Protein AF-X0XQB3-F1 (afdb_monomer)

Solvent-accessible surface area (backbone atoms only — not comparable to full-atom values): 13282 Å² total; per-residue (Å²): 67,32,39,8,34,11,43,23,27,42,95,76,26,41,43,43,67,56,50,54,60,63,44,52,62,60,36,44,74,68,62,40,42,70,59,72,60,42,33,39,36,60,40,37,87,82,53,91,82,58,55,97,78,34,52,13,31,20,43,40,34,50,61,55,82,92,41,42,68,58,49,52,50,52,52,52,49,48,49,71,74,54,36,37,70,87,36,89,84,26,18,31,8,32,24,40,37,70,80,78,83,53,69,71,35,33,56,46,15,55,43,40,38,75,50,85,77,55,66,67,58,46,51,50,50,29,71,75,68,58,51,51,75,53,60,36,90,86,27,59,10,34,45,40,2,43,23,19,53,23,51,72,62,83,68,73,55,23,22,35,30,39,30,26,42,42,79,89,55,45,64,48,86,78,49,64,42,64,67,34,45,54,52,36,41,75,76,38,50,92,44,27,54,77,46,56,40,89,88,78,70,42,76,50,30,50,74,86,71,31,39,45,59,49,35,43,45,37,15,67,36,68,67,49,24,51,51,45,58,74,50,46,46,61,79,55,70,71,66,50,72,48,59,25,39,24,59,56,99,50,135

Radius of gyration: 17.69 Å; Cα contacts (8 Å, |Δi|>4): 555; chains: 1; bounding box: 43×37×52 Å

pLDDT: mean 94.34, std 6.47, range [61.0, 98.81]

Nearest PDB structures (foldseek):
  4rvz-assembly1_Z  TM=9.632E-01  e=1.453E-27  Archaeoglobus fulgidus DSM 4304
  5xob-assembly1_Z  TM=9.594E-01  e=1.005E-26  Archaeoglobus fulgidus DSM 4304
  3au7-assembly1_A  TM=9.326E-01  e=3.471E-21  Archaeoglobus fulgidus
  3u02-assembly1_B  TM=8.269E-01  e=1.691E-22  Pyrococcus furiosus DSM 3638
  3u02-assembly1_A  TM=8.417E-01  e=3.076E-21  Pyrococcus furiosus DSM 3638

Organism: NCBI:txid412755

Mean predicted aligned error: 3.58 Å

Sequence (251 aa):
LHVGIDDTDSPQGGCTTYIAALLIEPLLEIGCQFIGHPELLRLNPNVPWKTRGNGAVCLRLEVEDTVESDARKAVIRAVEEQAEFECDNTNPGVVFHEGRIPEGYTCFSDRVVGGVVTLDEAFTLLDEHGGTAVGYKNMRGVIGALAAVGGLQSGDHTYEVLTYRTHENRGQKRRVDEDSVKHMDAELGEVTFNNVDTETGRVLIAPRGPDPVLYGIRGETPAAVHKAFSCVKTMEPVERWVIFKSNQGTD

InterPro domains:
  IPR013696 TiaS, FLD domain [PF08489] (140-251)
  IPR053870 TiaS-like, TCKD domain [PF22641] (3-134)

Foldseek 3Di:
DKKKKDLQAALAEFDQVVLVQVLPVVCVVLPKDWDDFKAKEQFAPPDPLADVRRIMIMTDIDDDPVSVVVSVVSSVVSSVVGGPVVDPSRKMKMKFDDDDDDPLLLVLLVCRRVHDDDPVSLVVCCVVPPIDMDIGDVRPNSSNRSSNSNPPVPDDWKKKKWFFADPVCFQHDQFWDLVLLVVLCVVQVVFWDPQADPPPRDGRQADDHRYGTNGMIMGHDPVSRVVSVVSIDGPHDGPTMGMHIYCPPPD

Structure (mmCIF, N/CA/C/O backbone):
data_AF-X0XQB3-F1
#
_entry.id   AF-X0XQB3-F1
#
loop_
_atom_site.group_PDB
_atom_site.id
_atom_site.type_symbol
_atom_site.label_atom_id
_atom_site.label_alt_id
_atom_site.label_comp_id
_atom_site.label_asym_id
_atom_site.label_entity_id
_atom_site.label_seq_id
_atom_site.pdbx_PDB_ins_code
_atom_site.Cartn_x
_atom_site.Cartn_y
_atom_site.Cartn_z
_atom_site.occupancy
_atom_site.B_i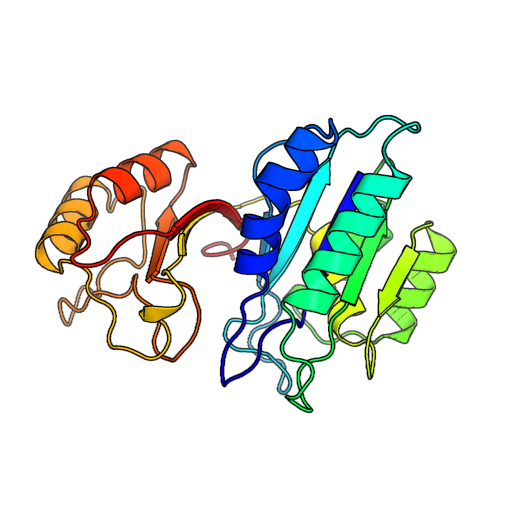so_or_equiv
_atom_site.auth_seq_id
_atom_site.auth_comp_id
_atom_site.auth_asym_id
_atom_site.auth_atom_id
_atom_site.pdbx_PDB_model_num
ATOM 1 N N . LEU A 1 1 ? -1.128 -0.507 -17.336 1.00 97.88 1 LEU A N 1
ATOM 2 C CA . LEU A 1 1 ? 0.071 -0.147 -16.550 1.00 97.88 1 LEU A CA 1
ATOM 3 C C . LEU A 1 1 ? -0.084 -0.656 -15.117 1.00 97.88 1 LEU A C 1
ATOM 5 O O . LEU A 1 1 ? -1.102 -0.392 -14.494 1.00 97.88 1 LEU A O 1
ATOM 9 N N . HIS A 1 2 ? 0.899 -1.384 -14.596 1.00 98.50 2 HIS A N 1
ATOM 10 C CA . HIS A 1 2 ? 0.978 -1.814 -13.196 1.00 98.50 2 HIS A CA 1
ATOM 11 C C . HIS A 1 2 ? 2.102 -1.048 -12.513 1.00 98.50 2 HIS A C 1
ATOM 13 O O . HIS A 1 2 ? 3.194 -0.949 -13.073 1.00 98.50 2 HIS A O 1
ATOM 19 N N . VAL A 1 3 ? 1.829 -0.508 -11.329 1.00 98.75 3 VAL A N 1
ATOM 20 C CA . VAL A 1 3 ? 2.742 0.365 -10.588 1.00 98.75 3 VAL A CA 1
ATOM 21 C C . VAL A 1 3 ? 2.962 -0.209 -9.196 1.00 98.75 3 VAL A C 1
ATOM 23 O O . VAL A 1 3 ? 2.061 -0.153 -8.366 1.00 98.75 3 VAL A O 1
ATOM 26 N N . GLY A 1 4 ? 4.139 -0.770 -8.942 1.00 98.69 4 GLY A N 1
ATOM 27 C CA . GLY A 1 4 ? 4.573 -1.215 -7.620 1.00 98.69 4 GLY A CA 1
ATOM 28 C C . GLY A 1 4 ? 5.332 -0.116 -6.884 1.00 98.69 4 GLY A C 1
ATOM 29 O O . GLY A 1 4 ? 6.138 0.572 -7.508 1.00 98.69 4 GLY A O 1
ATOM 30 N N . ILE A 1 5 ? 5.107 0.042 -5.579 1.00 98.56 5 ILE A N 1
ATOM 31 C CA . ILE A 1 5 ? 5.819 1.001 -4.717 1.00 98.56 5 ILE A CA 1
ATOM 32 C C . ILE A 1 5 ? 6.151 0.318 -3.387 1.00 98.56 5 ILE A C 1
ATOM 34 O O . ILE A 1 5 ? 5.285 -0.341 -2.807 1.00 98.56 5 ILE A O 1
ATOM 38 N N . ASP A 1 6 ? 7.376 0.485 -2.887 1.00 97.56 6 ASP A N 1
ATOM 39 C CA . ASP A 1 6 ? 7.778 -0.022 -1.568 1.00 97.56 6 ASP A CA 1
ATOM 40 C C . ASP A 1 6 ? 8.915 0.792 -0.916 1.00 97.56 6 ASP A C 1
ATOM 42 O O . ASP A 1 6 ? 9.575 1.598 -1.576 1.00 97.56 6 ASP A O 1
ATOM 46 N N . ASP A 1 7 ? 9.144 0.542 0.380 1.00 93.75 7 ASP A N 1
ATOM 47 C CA . ASP A 1 7 ? 10.266 1.028 1.202 1.00 93.75 7 ASP A CA 1
ATOM 48 C C . ASP A 1 7 ? 10.350 2.563 1.280 1.00 93.75 7 ASP A C 1
ATOM 50 O O . ASP A 1 7 ? 11.414 3.169 1.146 1.00 93.75 7 ASP A O 1
ATOM 54 N N . THR A 1 8 ? 9.188 3.200 1.458 1.00 92.25 8 THR A N 1
ATOM 55 C CA . THR A 1 8 ? 9.038 4.669 1.508 1.00 92.25 8 THR A CA 1
ATOM 56 C C . THR A 1 8 ? 8.909 5.227 2.925 1.00 92.25 8 THR A C 1
ATOM 58 O O . THR A 1 8 ? 9.038 6.434 3.129 1.00 92.25 8 THR A O 1
ATOM 61 N N . ASP A 1 9 ? 8.646 4.362 3.905 1.00 89.50 9 ASP A N 1
ATOM 62 C CA . ASP A 1 9 ? 8.400 4.727 5.294 1.00 89.50 9 ASP A CA 1
ATOM 63 C C . ASP A 1 9 ? 9.644 4.586 6.178 1.00 89.50 9 ASP A C 1
ATOM 65 O O . ASP A 1 9 ? 10.641 3.960 5.812 1.00 89.50 9 ASP A O 1
ATOM 69 N N . SER A 1 10 ? 9.583 5.182 7.367 1.00 87.38 10 SER A N 1
ATOM 70 C CA . SER A 1 10 ? 10.631 5.124 8.382 1.00 87.38 10 SER A CA 1
ATOM 71 C C . SER A 1 10 ? 10.033 4.842 9.767 1.00 87.38 10 SER A C 1
ATOM 73 O O . SER A 1 10 ? 8.830 4.986 9.996 1.00 87.38 10 SER A O 1
ATOM 75 N N . PRO A 1 11 ? 10.847 4.479 10.774 1.00 82.69 11 PRO A N 1
ATOM 76 C CA . PRO A 1 11 ? 10.368 4.424 12.156 1.00 82.69 11 PRO A CA 1
ATOM 77 C C . PRO A 1 11 ? 9.797 5.756 12.678 1.00 82.69 11 PRO A C 1
ATOM 79 O O . PRO A 1 11 ? 9.039 5.748 13.656 1.00 82.69 11 PRO A O 1
ATOM 82 N N . GLN A 1 12 ? 10.186 6.881 12.067 1.00 81.31 12 GLN A N 1
ATOM 83 C CA . GLN A 1 12 ? 9.813 8.241 12.448 1.00 81.31 12 GLN A CA 1
ATOM 84 C C . GLN A 1 12 ? 8.554 8.756 11.735 1.00 81.31 12 GLN A C 1
ATOM 86 O O . GLN A 1 12 ? 7.948 9.706 12.230 1.00 81.31 12 GLN A O 1
ATOM 91 N N . GLY A 1 13 ? 8.125 8.137 10.634 1.00 83.31 13 GLY A N 1
ATOM 92 C CA . GLY A 1 13 ? 7.024 8.648 9.821 1.00 83.31 13 GLY A CA 1
ATOM 93 C C . GLY A 1 13 ? 6.868 7.918 8.489 1.00 83.31 13 GLY A C 1
ATOM 94 O O . GLY A 1 13 ? 7.402 6.832 8.291 1.00 83.31 13 GLY A O 1
ATOM 95 N N . GLY A 1 14 ? 6.111 8.518 7.574 1.00 86.31 14 GLY A N 1
ATOM 96 C CA . GLY A 1 14 ? 5.827 7.930 6.265 1.00 86.31 14 GLY A CA 1
ATOM 97 C C . GLY A 1 14 ? 4.903 6.706 6.305 1.00 86.31 14 GLY A C 1
ATOM 98 O O . GLY A 1 14 ? 4.575 6.159 7.360 1.00 86.31 14 GLY A O 1
ATOM 99 N N . CYS A 1 15 ? 4.413 6.319 5.127 1.00 90.88 15 CYS A N 1
ATOM 100 C CA . CYS A 1 15 ? 3.700 5.063 4.898 1.00 90.88 15 CYS A CA 1
ATOM 101 C C . CYS A 1 15 ? 3.517 4.837 3.394 1.00 90.88 15 CYS A C 1
ATOM 103 O O . CYS A 1 15 ? 2.900 5.667 2.725 1.00 90.88 15 CYS A O 1
ATOM 105 N N . THR A 1 16 ? 3.945 3.685 2.875 1.00 94.38 16 THR A N 1
ATOM 106 C CA . THR A 1 16 ? 3.772 3.332 1.455 1.00 94.38 16 THR A CA 1
ATOM 107 C C . THR A 1 16 ? 2.303 3.377 1.016 1.00 94.38 16 THR A C 1
ATOM 109 O O . THR A 1 16 ? 1.981 3.887 -0.057 1.00 94.38 16 THR A O 1
ATOM 112 N N . THR A 1 17 ? 1.373 2.937 1.871 1.00 96.75 17 THR A N 1
ATOM 113 C CA . THR A 1 17 ? -0.062 2.980 1.544 1.00 96.75 17 THR A CA 1
ATOM 114 C C . THR A 1 17 ? -0.614 4.405 1.502 1.00 96.75 17 THR A C 1
ATOM 116 O O . THR A 1 17 ? -1.547 4.672 0.751 1.00 96.75 17 THR A O 1
ATOM 119 N N . TYR A 1 18 ? -0.027 5.343 2.252 1.00 96.94 18 TYR A N 1
ATOM 120 C CA . TYR A 1 18 ? -0.414 6.752 2.186 1.00 96.94 18 TYR A CA 1
ATOM 121 C C . TYR A 1 18 ? 0.003 7.390 0.855 1.00 96.94 18 TYR A C 1
ATOM 123 O O . TYR A 1 18 ? -0.763 8.169 0.296 1.00 96.94 18 TYR A O 1
ATOM 131 N N . ILE A 1 19 ? 1.158 7.006 0.297 1.00 97.50 19 ILE A N 1
ATOM 132 C CA . ILE A 1 19 ? 1.571 7.435 -1.051 1.00 97.50 19 ILE A CA 1
ATOM 133 C C . ILE A 1 19 ? 0.591 6.906 -2.103 1.00 97.50 19 ILE A C 1
ATOM 135 O O . ILE A 1 19 ? 0.140 7.669 -2.954 1.00 97.50 19 ILE A O 1
ATOM 139 N N . ALA A 1 20 ? 0.179 5.637 -2.008 1.00 97.75 20 ALA A N 1
ATOM 140 C CA . ALA A 1 20 ? -0.889 5.108 -2.860 1.00 97.75 20 ALA A CA 1
ATOM 141 C C . ALA A 1 20 ? -2.191 5.917 -2.719 1.00 97.75 20 ALA A C 1
ATOM 143 O O . ALA A 1 20 ? -2.789 6.283 -3.725 1.00 97.75 20 ALA A O 1
ATOM 144 N N . ALA A 1 21 ? -2.598 6.263 -1.493 1.00 97.94 21 ALA A N 1
ATOM 145 C CA . ALA A 1 21 ? -3.784 7.083 -1.243 1.00 97.94 21 ALA A CA 1
ATOM 146 C C . ALA A 1 21 ? -3.668 8.521 -1.783 1.00 97.94 21 ALA A C 1
ATOM 148 O O . ALA A 1 21 ? -4.676 9.121 -2.149 1.00 97.94 21 ALA A O 1
ATOM 149 N N . LEU A 1 22 ? -2.459 9.083 -1.836 1.00 97.88 22 LEU A N 1
ATOM 150 C CA . LEU A 1 22 ? -2.178 10.374 -2.470 1.00 97.88 22 LEU A CA 1
ATOM 151 C C . LEU A 1 22 ? -2.264 10.322 -3.990 1.00 97.88 22 LEU A C 1
ATOM 153 O O . LEU A 1 22 ? -2.614 11.323 -4.602 1.00 97.88 22 LEU A O 1
ATOM 157 N N . LEU A 1 23 ? -1.957 9.173 -4.589 1.00 98.31 23 LEU A N 1
ATOM 158 C CA . LEU A 1 23 ? -1.909 9.008 -6.037 1.00 98.31 23 LEU A CA 1
ATOM 159 C C . LEU A 1 23 ? -3.274 8.774 -6.684 1.00 98.31 23 LEU A C 1
ATOM 161 O O . LEU A 1 23 ? -3.401 9.010 -7.881 1.00 98.31 23 LEU A O 1
ATOM 165 N N . ILE A 1 24 ? -4.289 8.340 -5.930 1.00 97.88 24 ILE A N 1
ATOM 166 C CA . ILE A 1 24 ? -5.604 8.007 -6.502 1.00 97.88 24 ILE A CA 1
ATOM 167 C C . ILE A 1 24 ? -6.222 9.204 -7.232 1.00 97.88 24 ILE A C 1
ATOM 169 O O . ILE A 1 24 ? -6.520 9.094 -8.418 1.00 97.88 24 ILE A O 1
ATOM 173 N N . GLU A 1 25 ? -6.393 10.342 -6.556 1.00 97.38 25 GLU A N 1
ATOM 174 C CA . GLU A 1 25 ? -7.053 11.515 -7.149 1.00 97.38 25 GLU A CA 1
ATOM 175 C C . GLU A 1 25 ? -6.247 12.099 -8.327 1.00 97.38 25 GLU A C 1
ATOM 177 O O . GLU A 1 25 ? -6.821 12.213 -9.411 1.00 97.38 25 GLU A O 1
ATOM 182 N N . PRO A 1 26 ? -4.925 12.363 -8.212 1.00 98.00 26 PRO A N 1
ATOM 183 C CA . PRO A 1 26 ? -4.145 12.896 -9.328 1.00 98.00 26 PRO A CA 1
ATOM 184 C C . PRO A 1 26 ? -4.117 11.978 -10.554 1.00 98.00 26 PRO A C 1
ATOM 186 O O . PRO A 1 26 ? -4.159 12.460 -11.682 1.00 98.00 26 PRO A O 1
ATOM 189 N N . LEU A 1 27 ? -4.058 10.654 -10.368 1.00 98.38 27 LEU A N 1
ATOM 190 C CA . LEU A 1 27 ? -4.064 9.719 -11.496 1.00 98.38 27 LEU A CA 1
ATOM 191 C C . LEU A 1 27 ? -5.423 9.695 -12.208 1.00 98.38 27 LEU A C 1
ATOM 193 O O . LEU A 1 27 ? -5.454 9.631 -13.438 1.00 98.38 27 LEU A O 1
ATOM 197 N N . LEU A 1 28 ? -6.530 9.795 -11.465 1.00 97.69 28 LEU A N 1
ATOM 198 C CA . LEU A 1 28 ? -7.867 9.941 -12.049 1.00 97.69 28 LEU A CA 1
ATOM 199 C C . LEU A 1 28 ? -8.002 11.263 -12.821 1.00 97.69 28 LEU A C 1
ATOM 201 O O . LEU A 1 28 ? -8.543 11.270 -13.923 1.00 97.69 28 LEU A O 1
ATOM 205 N N . GLU A 1 29 ? -7.478 12.368 -12.282 1.00 97.88 29 GLU A N 1
ATOM 206 C CA . GLU A 1 29 ? -7.488 13.683 -12.943 1.00 97.88 29 GLU A CA 1
ATOM 207 C C . GLU A 1 29 ? -6.669 13.708 -14.241 1.00 97.88 29 GLU A C 1
ATOM 209 O O . GLU A 1 29 ? -7.060 14.368 -15.204 1.00 97.88 29 GLU A O 1
ATOM 214 N N . ILE A 1 30 ? -5.563 12.958 -14.294 1.00 97.25 30 ILE A N 1
ATOM 215 C CA . ILE A 1 30 ? -4.753 12.758 -15.509 1.00 97.25 30 ILE A CA 1
ATOM 216 C C . ILE A 1 30 ? -5.515 11.944 -16.573 1.00 97.25 30 ILE A C 1
ATOM 218 O O . ILE A 1 30 ? -5.180 12.010 -17.753 1.00 97.25 30 ILE A O 1
ATOM 222 N N . GLY A 1 31 ? -6.557 11.205 -16.182 1.00 97.56 31 GLY A N 1
ATOM 223 C CA . GLY A 1 31 ? -7.361 10.367 -17.074 1.00 97.56 31 GLY A CA 1
ATOM 224 C C . GLY A 1 31 ? -7.042 8.873 -16.993 1.00 97.56 31 GLY A C 1
ATOM 225 O O . GLY A 1 31 ? -7.504 8.111 -17.838 1.00 97.56 31 GLY A O 1
ATOM 226 N N . CYS A 1 32 ? -6.279 8.429 -15.989 1.00 97.81 32 CYS A N 1
ATOM 227 C CA . CYS A 1 32 ? -6.095 6.999 -15.732 1.00 97.81 32 CYS A CA 1
ATOM 228 C C . CYS A 1 32 ? -7.376 6.392 -15.148 1.00 97.81 32 CYS A C 1
ATOM 230 O O . CYS A 1 32 ? -8.112 7.051 -14.414 1.00 97.81 32 CYS A O 1
ATOM 232 N N . GLN A 1 33 ? -7.598 5.101 -15.386 1.00 97.94 33 GLN A N 1
ATOM 233 C CA . GLN A 1 33 ? -8.673 4.343 -14.745 1.00 97.94 33 GLN A CA 1
ATOM 234 C C . GLN A 1 33 ? -8.091 3.220 -13.890 1.00 97.94 33 GLN A C 1
ATOM 236 O O . GLN A 1 33 ? -7.204 2.495 -14.329 1.00 97.94 33 GLN A O 1
ATOM 241 N N . PHE A 1 34 ? -8.586 3.057 -12.664 1.00 97.81 34 PHE A N 1
ATOM 242 C CA . PHE A 1 34 ? -8.140 1.983 -11.777 1.00 97.81 34 PHE A CA 1
ATOM 243 C C . PHE A 1 34 ? -8.839 0.663 -12.108 1.00 97.81 34 PHE A C 1
ATOM 245 O O . PHE A 1 34 ? -10.064 0.591 -12.199 1.00 97.81 34 PHE A O 1
ATOM 252 N N . ILE A 1 35 ? -8.051 -0.404 -12.220 1.00 96.94 35 ILE A N 1
ATOM 253 C CA . ILE A 1 35 ? -8.535 -1.773 -12.374 1.00 96.94 35 ILE A CA 1
ATOM 254 C C . ILE A 1 35 ? -8.673 -2.377 -10.974 1.00 96.94 35 ILE A C 1
ATOM 256 O O . ILE A 1 35 ? -7.736 -2.963 -10.434 1.00 96.94 35 ILE A O 1
ATOM 260 N N . GLY A 1 36 ? -9.859 -2.223 -10.387 1.00 95.19 36 GLY A N 1
ATOM 261 C CA . GLY A 1 36 ? -10.160 -2.713 -9.042 1.00 95.19 36 GLY A CA 1
ATOM 262 C C . GLY A 1 36 ? -9.569 -1.846 -7.926 1.00 95.19 36 GLY A C 1
ATOM 263 O O . GLY A 1 36 ? -9.287 -0.663 -8.108 1.00 95.19 36 GLY A O 1
ATOM 264 N N . HIS A 1 37 ? -9.433 -2.438 -6.738 1.00 97.38 37 HIS A N 1
ATOM 265 C CA . HIS A 1 37 ? -8.836 -1.777 -5.578 1.00 97.38 37 HIS A CA 1
ATOM 266 C C . HIS A 1 37 ? -7.304 -1.785 -5.666 1.00 97.38 37 HIS A C 1
ATOM 268 O O . HIS A 1 37 ? -6.743 -2.767 -6.155 1.00 97.38 37 HIS A O 1
ATOM 274 N N . PRO A 1 38 ? -6.616 -0.758 -5.131 1.00 98.00 38 PRO A N 1
ATOM 275 C CA . PRO A 1 38 ? -5.194 -0.850 -4.836 1.00 98.00 38 PRO A CA 1
ATOM 276 C C . PRO A 1 38 ? -4.874 -2.108 -4.027 1.00 98.00 38 PRO A C 1
ATOM 278 O O . PRO A 1 38 ? -5.651 -2.548 -3.178 1.00 98.00 38 PRO A O 1
ATOM 281 N N . GLU A 1 39 ? -3.710 -2.679 -4.274 1.00 98.12 39 GLU A N 1
ATOM 282 C CA . GLU A 1 39 ? -3.278 -3.928 -3.666 1.00 98.12 39 GLU A CA 1
ATOM 283 C C . GLU A 1 39 ? -2.211 -3.652 -2.606 1.00 98.12 39 GLU A C 1
ATOM 285 O O . GLU A 1 39 ? -1.285 -2.885 -2.852 1.00 98.12 39 GLU A O 1
ATOM 290 N N . LEU A 1 40 ? -2.342 -4.266 -1.430 1.00 97.69 40 LEU A N 1
ATOM 291 C CA . LEU A 1 40 ? -1.385 -4.213 -0.327 1.00 97.69 40 LEU A CA 1
ATOM 292 C C . LEU A 1 40 ? -0.812 -5.610 -0.085 1.00 97.69 40 LEU A C 1
ATOM 294 O O . LEU A 1 40 ? -1.455 -6.459 0.540 1.00 97.69 40 LEU A O 1
ATOM 298 N N . LEU A 1 41 ? 0.418 -5.820 -0.543 1.00 96.50 41 LEU A N 1
ATOM 299 C CA . LEU A 1 41 ? 1.153 -7.065 -0.376 1.00 96.50 41 LEU A CA 1
ATOM 300 C C . LEU A 1 41 ? 2.038 -6.983 0.873 1.00 96.50 41 LEU A C 1
ATOM 302 O O . LEU A 1 41 ? 3.028 -6.250 0.903 1.00 96.50 41 LEU A O 1
ATOM 306 N N . ARG A 1 42 ? 1.704 -7.751 1.911 1.00 93.31 42 ARG A N 1
ATOM 307 C CA . ARG A 1 42 ? 2.588 -7.975 3.057 1.00 93.31 42 ARG A CA 1
ATOM 308 C C . ARG A 1 42 ? 3.675 -8.966 2.674 1.00 93.31 42 ARG A C 1
ATOM 310 O O . ARG A 1 42 ? 3.388 -10.080 2.243 1.00 93.31 42 ARG A O 1
ATOM 317 N N . LEU A 1 43 ? 4.915 -8.534 2.852 1.00 91.75 43 LEU A N 1
ATOM 318 C CA . LEU A 1 43 ? 6.115 -9.312 2.582 1.00 91.75 43 LEU A CA 1
ATOM 319 C C . LEU A 1 43 ? 6.539 -10.086 3.841 1.00 91.75 43 LEU A C 1
ATOM 321 O O . LEU A 1 43 ? 5.979 -9.898 4.925 1.00 91.75 43 LEU A O 1
ATOM 325 N N . ASN A 1 44 ? 7.572 -10.924 3.722 1.00 85.75 44 ASN A N 1
ATOM 326 C CA . ASN A 1 44 ? 8.054 -11.778 4.808 1.00 85.75 44 ASN A CA 1
ATOM 327 C C . ASN A 1 44 ? 8.306 -10.994 6.120 1.00 85.75 44 ASN A C 1
ATOM 329 O O . ASN A 1 44 ? 9.217 -10.163 6.177 1.00 85.75 44 ASN A O 1
ATOM 333 N N . PRO A 1 45 ? 7.571 -11.252 7.218 1.00 80.31 45 PRO A N 1
ATOM 334 C CA . PRO A 1 45 ? 7.698 -10.478 8.454 1.00 80.31 45 PRO A CA 1
ATOM 335 C C . PRO A 1 45 ? 9.003 -10.748 9.220 1.00 80.31 45 PRO A C 1
ATOM 337 O O . PRO A 1 45 ? 9.299 -10.023 10.177 1.00 80.31 45 PRO A O 1
ATOM 340 N N . ASN A 1 46 ? 9.771 -11.770 8.831 1.00 79.69 46 ASN A N 1
ATOM 341 C CA . ASN A 1 46 ? 10.980 -12.217 9.522 1.00 79.69 46 ASN A CA 1
ATOM 342 C C . ASN A 1 46 ? 12.274 -11.604 8.966 1.00 79.69 46 ASN A C 1
ATOM 344 O O . ASN A 1 46 ? 13.346 -11.854 9.516 1.00 79.69 46 ASN A O 1
ATOM 348 N N . VAL A 1 47 ? 12.206 -10.791 7.905 1.00 74.75 47 VAL A N 1
ATOM 349 C CA . VAL A 1 47 ? 13.407 -10.138 7.361 1.00 74.75 47 VAL A CA 1
ATOM 350 C C . VAL A 1 47 ? 13.917 -9.048 8.318 1.00 74.75 47 VAL A C 1
ATOM 352 O O . VAL A 1 47 ? 13.121 -8.259 8.839 1.00 74.75 47 VAL A O 1
ATOM 355 N N . PRO A 1 48 ? 15.236 -8.973 8.581 1.00 66.19 48 PRO A N 1
ATOM 356 C CA . PRO A 1 48 ? 15.773 -8.118 9.643 1.00 66.19 48 PRO A CA 1
ATOM 357 C C . PRO A 1 48 ? 15.783 -6.630 9.276 1.00 66.19 48 PRO A C 1
ATOM 359 O O . PRO A 1 48 ? 15.878 -5.778 10.154 1.00 66.19 48 PRO A O 1
ATOM 362 N N . TRP A 1 49 ? 15.658 -6.311 7.991 1.00 67.88 49 TRP A N 1
ATOM 363 C CA . TRP A 1 49 ? 15.676 -4.951 7.456 1.00 67.88 49 TRP A CA 1
ATOM 364 C C . TRP A 1 49 ? 14.285 -4.404 7.107 1.00 67.88 49 TRP A C 1
ATOM 366 O O . TRP A 1 49 ? 14.171 -3.462 6.328 1.00 67.88 49 TRP A O 1
ATOM 376 N N . LYS A 1 50 ? 13.226 -5.002 7.659 1.00 66.12 50 LYS A N 1
ATOM 377 C CA . LYS A 1 50 ? 11.846 -4.571 7.428 1.00 66.12 50 LYS A CA 1
ATOM 378 C C . LYS A 1 50 ? 11.559 -3.171 7.972 1.00 66.12 50 LYS A C 1
ATOM 380 O O . LYS A 1 50 ? 12.017 -2.811 9.061 1.00 66.12 50 LYS A O 1
ATOM 385 N N . THR A 1 51 ? 10.691 -2.445 7.277 1.00 61.00 51 THR A N 1
ATOM 386 C CA . THR A 1 51 ? 9.980 -1.303 7.860 1.00 61.00 51 THR A CA 1
ATOM 387 C C . THR A 1 51 ? 8.808 -1.787 8.724 1.00 61.00 51 THR A C 1
ATOM 389 O O . THR A 1 51 ? 8.536 -2.994 8.844 1.00 61.00 51 THR A O 1
ATOM 392 N N . ARG A 1 52 ? 8.112 -0.875 9.414 1.00 66.00 52 ARG A N 1
ATOM 393 C CA . ARG A 1 52 ? 7.003 -1.277 10.288 1.00 66.00 52 ARG A CA 1
ATOM 394 C C . ARG A 1 52 ? 5.841 -1.767 9.421 1.00 66.00 52 ARG A C 1
ATOM 396 O O . ARG A 1 52 ? 5.157 -0.996 8.769 1.00 66.00 52 ARG A O 1
ATOM 403 N N . GLY A 1 53 ? 5.578 -3.069 9.484 1.00 68.19 53 GLY A N 1
ATOM 404 C CA . GLY A 1 53 ? 4.503 -3.714 8.732 1.00 68.19 53 GLY A CA 1
ATOM 405 C C . GLY A 1 53 ? 4.937 -4.319 7.394 1.00 68.19 53 GLY A C 1
ATOM 406 O O . GLY A 1 53 ? 4.159 -5.102 6.865 1.00 68.19 53 GLY A O 1
ATOM 407 N N . ASN A 1 54 ? 6.143 -4.023 6.890 1.00 83.94 54 ASN A N 1
ATOM 408 C CA . ASN A 1 54 ? 6.765 -4.660 5.718 1.00 83.94 54 ASN A CA 1
ATOM 409 C C . ASN A 1 54 ? 5.793 -4.910 4.547 1.00 83.94 54 ASN A C 1
ATOM 411 O O . ASN A 1 54 ? 5.470 -6.057 4.235 1.00 83.94 54 ASN A O 1
ATOM 415 N N . GLY A 1 55 ? 5.228 -3.840 3.988 1.00 92.12 55 GLY A N 1
ATOM 416 C CA . GLY A 1 55 ? 4.177 -3.939 2.978 1.00 92.12 55 GLY A CA 1
ATOM 417 C C . GLY A 1 55 ? 4.450 -3.059 1.768 1.00 92.12 55 GLY A C 1
ATOM 418 O O . GLY A 1 55 ? 4.617 -1.850 1.922 1.00 92.12 55 GLY A O 1
ATOM 419 N N . ALA A 1 56 ? 4.392 -3.674 0.593 1.00 96.88 56 ALA A N 1
ATOM 420 C CA . ALA A 1 56 ? 4.459 -3.014 -0.700 1.00 96.88 56 ALA A CA 1
ATOM 421 C C . ALA A 1 56 ? 3.048 -2.826 -1.273 1.00 96.88 56 ALA A C 1
ATOM 423 O O . ALA A 1 56 ? 2.119 -3.560 -0.922 1.00 96.88 56 ALA A O 1
ATOM 424 N N . VAL A 1 57 ? 2.874 -1.853 -2.165 1.00 98.25 57 VAL A N 1
ATOM 425 C CA . VAL A 1 57 ? 1.580 -1.581 -2.808 1.00 98.25 57 VAL A CA 1
ATOM 426 C C . VAL A 1 57 ? 1.659 -1.709 -4.318 1.00 98.25 57 VAL A C 1
ATOM 428 O O . VAL A 1 57 ? 2.681 -1.373 -4.912 1.00 98.25 57 VAL A O 1
ATOM 431 N N . CYS A 1 58 ? 0.568 -2.158 -4.938 1.00 98.56 58 CYS A N 1
ATOM 432 C CA . CYS A 1 58 ? 0.403 -2.139 -6.386 1.00 98.56 58 CYS A CA 1
ATOM 433 C C . CYS A 1 58 ? -0.852 -1.360 -6.794 1.00 98.56 58 CYS A C 1
ATOM 435 O O . CYS A 1 58 ? -1.938 -1.574 -6.254 1.00 98.56 58 CYS A O 1
ATOM 437 N N . LEU A 1 59 ? -0.703 -0.464 -7.771 1.00 98.62 59 LEU A N 1
ATOM 438 C CA . LEU A 1 59 ? -1.806 0.178 -8.479 1.00 98.62 59 LEU A CA 1
ATOM 439 C C . LEU A 1 59 ? -1.904 -0.432 -9.877 1.00 98.62 59 LEU A C 1
ATOM 441 O O . LEU A 1 59 ? -0.925 -0.440 -10.627 1.00 98.62 59 LEU A O 1
ATOM 445 N N . ARG A 1 60 ? -3.087 -0.923 -10.243 1.00 98.31 60 ARG A N 1
ATOM 446 C CA . ARG A 1 60 ? -3.364 -1.453 -11.582 1.00 98.31 60 ARG A CA 1
ATOM 447 C C . ARG A 1 60 ? -4.209 -0.444 -12.337 1.00 98.31 60 ARG A C 1
ATOM 449 O O . ARG A 1 60 ? -5.278 -0.070 -11.866 1.00 98.31 60 ARG A O 1
ATOM 456 N N . LEU A 1 61 ? -3.711 0.010 -13.480 1.00 98.25 61 LEU A N 1
ATOM 457 C CA . LEU A 1 61 ? -4.278 1.127 -14.222 1.00 98.25 61 LEU A CA 1
ATOM 458 C C . LEU A 1 61 ? -4.497 0.756 -15.690 1.00 98.25 61 LEU A C 1
ATOM 460 O O . LEU A 1 61 ? -3.605 0.199 -16.340 1.00 98.25 61 LEU A O 1
ATOM 464 N N . GLU A 1 62 ? -5.650 1.130 -16.227 1.00 97.88 62 GLU A N 1
ATOM 465 C CA . GLU A 1 62 ? -5.847 1.333 -17.658 1.00 97.88 62 GLU A CA 1
ATOM 466 C C . GLU A 1 62 ? -5.460 2.780 -17.984 1.00 97.88 62 GLU A C 1
ATOM 468 O O . GLU A 1 62 ? -5.913 3.725 -17.334 1.00 97.88 62 GLU A O 1
ATOM 473 N N . VAL A 1 63 ? -4.525 2.936 -18.919 1.00 96.12 63 VAL A N 1
ATOM 474 C CA . VAL A 1 63 ? -3.857 4.206 -19.212 1.00 96.12 63 VAL A CA 1
ATOM 475 C C . VAL A 1 63 ? -3.691 4.301 -20.718 1.00 96.12 63 VAL A C 1
ATOM 477 O O . VAL A 1 63 ? -3.192 3.357 -21.329 1.00 96.12 63 VAL A O 1
ATOM 480 N N . GLU A 1 64 ? -4.120 5.413 -21.307 1.00 95.88 64 GLU A N 1
ATOM 481 C CA . GLU A 1 64 ? -3.857 5.702 -22.716 1.00 95.88 64 GLU A CA 1
ATOM 482 C C . GLU A 1 64 ? -2.397 6.141 -22.905 1.00 95.88 64 GLU A C 1
ATOM 484 O O . GLU A 1 64 ? -1.853 6.877 -22.076 1.00 95.88 64 GLU A O 1
ATOM 489 N N . ASP A 1 65 ? -1.785 5.768 -24.033 1.00 94.50 65 ASP A N 1
ATOM 490 C CA . ASP A 1 65 ? -0.398 6.126 -24.383 1.00 94.50 65 ASP A CA 1
ATOM 491 C C . ASP A 1 65 ? -0.123 7.640 -24.272 1.00 94.50 65 ASP A C 1
ATOM 493 O O . ASP A 1 65 ? 0.986 8.075 -23.962 1.00 94.50 65 ASP A O 1
ATOM 497 N N . THR A 1 66 ? -1.147 8.466 -24.512 1.00 95.88 66 THR A N 1
ATOM 498 C CA . THR A 1 66 ? -1.085 9.934 -24.461 1.00 95.88 66 THR A CA 1
ATOM 499 C C . THR A 1 66 ? -0.824 10.484 -23.059 1.00 95.88 66 THR A C 1
ATOM 501 O O . THR A 1 66 ? -0.219 11.549 -22.943 1.00 95.88 66 THR A O 1
ATOM 504 N N . VAL A 1 67 ? -1.251 9.777 -22.008 1.00 96.44 67 VAL A N 1
ATOM 505 C CA . VAL A 1 67 ? -1.166 10.225 -20.605 1.00 96.44 67 VAL A CA 1
ATOM 506 C C . VAL A 1 67 ? -0.233 9.361 -19.753 1.00 96.44 67 VAL A C 1
ATOM 508 O O . VAL A 1 67 ? 0.089 9.720 -18.620 1.00 96.44 67 VAL A O 1
ATOM 511 N N . GLU A 1 68 ? 0.272 8.250 -20.294 1.00 96.50 68 GLU A N 1
ATOM 512 C CA . GLU A 1 68 ? 1.133 7.305 -19.576 1.00 96.50 68 GLU A CA 1
ATOM 513 C C . GLU A 1 68 ? 2.403 7.949 -19.003 1.00 96.50 68 GLU A C 1
ATOM 515 O O . GLU A 1 68 ? 2.772 7.713 -17.848 1.00 96.50 68 GLU A O 1
ATOM 520 N N . SER A 1 69 ? 3.057 8.815 -19.782 1.00 97.50 69 SER A N 1
ATOM 521 C CA . SER A 1 69 ? 4.253 9.531 -19.327 1.00 97.50 69 SER A CA 1
ATOM 522 C C . SER A 1 69 ? 3.961 10.407 -18.107 1.00 97.50 69 SER A C 1
ATOM 524 O O . SER A 1 69 ? 4.769 10.466 -17.178 1.00 97.50 69 SER A O 1
ATOM 526 N N . ASP A 1 70 ? 2.805 11.067 -18.083 1.00 98.06 70 ASP A N 1
ATOM 527 C CA . ASP A 1 70 ? 2.425 11.962 -16.993 1.00 98.06 70 ASP A CA 1
ATOM 528 C C . ASP A 1 70 ? 1.978 11.180 -15.756 1.00 98.06 70 ASP A C 1
ATOM 530 O O . ASP A 1 70 ? 2.354 11.548 -14.642 1.00 98.06 70 ASP A O 1
ATOM 534 N N . ALA A 1 71 ? 1.315 10.033 -15.939 1.00 98.12 71 ALA A N 1
ATOM 535 C CA . ALA A 1 71 ? 1.028 9.094 -14.858 1.00 98.12 71 ALA A CA 1
ATOM 536 C C . ALA A 1 71 ? 2.318 8.600 -14.174 1.00 98.12 71 ALA A C 1
ATOM 538 O O . ALA A 1 71 ? 2.438 8.653 -12.948 1.00 98.12 71 ALA A O 1
ATOM 539 N N . ARG A 1 72 ? 3.331 8.187 -14.953 1.00 98.50 72 ARG A N 1
ATOM 540 C CA . ARG A 1 72 ? 4.642 7.767 -14.420 1.00 98.50 72 ARG A CA 1
ATOM 541 C C . ARG A 1 72 ? 5.335 8.891 -13.648 1.00 98.50 72 ARG A C 1
ATOM 543 O O . ARG A 1 72 ? 5.831 8.654 -12.548 1.00 98.50 72 ARG A O 1
ATOM 550 N N . LYS A 1 73 ? 5.340 10.116 -14.188 1.00 98.44 73 LYS A N 1
ATOM 551 C CA . LYS A 1 73 ? 5.908 11.293 -13.504 1.00 98.44 73 LYS A CA 1
ATOM 552 C C . LYS A 1 73 ? 5.175 11.604 -12.203 1.00 98.44 73 LYS A C 1
ATOM 554 O O . LYS A 1 73 ? 5.836 11.912 -11.218 1.00 98.44 73 LYS A O 1
ATOM 559 N N . ALA A 1 74 ? 3.844 11.513 -12.182 1.00 98.50 74 ALA A N 1
ATOM 560 C CA . ALA A 1 74 ? 3.049 11.749 -10.979 1.00 98.50 74 ALA A CA 1
ATOM 561 C C . ALA A 1 74 ? 3.407 10.755 -9.865 1.00 98.50 74 ALA A C 1
ATOM 563 O O . ALA A 1 74 ? 3.617 11.166 -8.726 1.00 98.50 74 ALA A O 1
ATOM 564 N N . VAL A 1 75 ? 3.564 9.470 -10.205 1.00 98.56 75 VAL A N 1
ATOM 565 C CA . VAL A 1 75 ? 4.011 8.428 -9.266 1.00 98.56 75 VAL A CA 1
ATOM 566 C C . VAL A 1 75 ? 5.404 8.727 -8.717 1.00 98.56 75 VAL A C 1
ATOM 568 O O . VAL A 1 75 ? 5.590 8.734 -7.502 1.00 98.56 75 VAL A O 1
ATOM 571 N N . ILE A 1 76 ? 6.375 8.984 -9.599 1.00 98.50 76 ILE A N 1
ATOM 572 C CA . ILE A 1 76 ? 7.761 9.274 -9.204 1.00 98.50 76 ILE A CA 1
ATOM 573 C C . ILE A 1 76 ? 7.794 10.485 -8.272 1.00 98.50 76 ILE A C 1
ATOM 575 O O . ILE A 1 76 ? 8.340 10.396 -7.176 1.00 98.50 76 ILE A O 1
ATOM 579 N N . ARG A 1 77 ? 7.123 11.572 -8.663 1.00 98.25 77 ARG A N 1
ATOM 580 C CA . ARG A 1 77 ? 7.042 12.802 -7.878 1.00 98.25 77 ARG A CA 1
ATOM 581 C C . ARG A 1 77 ? 6.415 12.572 -6.503 1.00 98.25 77 ARG A C 1
ATOM 583 O O . ARG A 1 77 ? 6.932 13.079 -5.516 1.00 98.25 77 ARG A O 1
ATOM 590 N N . ALA A 1 78 ? 5.334 11.797 -6.415 1.00 98.00 78 ALA A N 1
ATOM 591 C CA . ALA A 1 78 ? 4.712 11.492 -5.128 1.00 98.00 78 ALA A CA 1
ATOM 592 C C . ALA A 1 78 ? 5.661 10.717 -4.201 1.00 98.00 78 ALA A C 1
ATOM 594 O O . ALA A 1 78 ? 5.685 10.975 -3.002 1.00 98.00 78 ALA A O 1
ATOM 595 N N . VAL A 1 79 ? 6.468 9.799 -4.742 1.00 97.81 79 VAL A N 1
ATOM 596 C CA . VAL A 1 79 ? 7.497 9.097 -3.962 1.00 97.81 79 VAL A CA 1
ATOM 597 C C . VAL A 1 79 ? 8.603 10.055 -3.522 1.00 97.81 79 VAL A C 1
ATOM 599 O O . VAL A 1 79 ? 8.968 10.047 -2.350 1.00 97.81 79 VAL A O 1
ATOM 602 N N . GLU A 1 80 ? 9.094 10.914 -4.415 1.00 97.12 80 GLU A N 1
ATOM 603 C CA . GLU A 1 80 ? 10.126 11.911 -4.097 1.00 97.12 80 GLU A CA 1
ATOM 604 C C . GLU A 1 80 ? 9.674 12.915 -3.024 1.00 97.12 80 GLU A C 1
ATOM 606 O O . GLU A 1 80 ? 10.469 13.316 -2.178 1.00 97.12 80 GLU A O 1
ATOM 611 N N . GLU A 1 81 ? 8.399 13.309 -3.032 1.00 96.12 81 GLU A N 1
ATOM 612 C CA . GLU A 1 81 ? 7.847 14.286 -2.088 1.00 96.12 81 GLU A CA 1
ATOM 613 C C . GLU A 1 81 ? 7.466 13.685 -0.725 1.00 96.12 81 GLU A C 1
ATOM 615 O O . GLU A 1 81 ? 7.387 14.424 0.257 1.00 96.12 81 GLU A O 1
ATOM 620 N N . GLN A 1 82 ? 7.177 12.381 -0.651 1.00 95.00 82 GLN A N 1
ATOM 621 C CA . GLN A 1 82 ? 6.584 11.758 0.543 1.00 95.00 82 GLN A CA 1
ATOM 622 C C . GLN A 1 82 ? 7.464 10.709 1.223 1.00 95.00 82 GLN A C 1
ATOM 624 O O . GLN A 1 82 ? 7.177 10.342 2.363 1.00 95.00 82 GLN A O 1
ATOM 629 N N . ALA A 1 83 ? 8.485 10.182 0.546 1.00 93.44 83 ALA A N 1
ATOM 630 C CA . ALA A 1 83 ? 9.358 9.187 1.147 1.00 93.44 83 ALA A CA 1
ATOM 631 C C . ALA A 1 83 ? 10.309 9.809 2.181 1.00 93.44 83 ALA A C 1
ATOM 633 O O . ALA A 1 83 ? 10.820 10.919 2.027 1.00 93.44 83 ALA A O 1
ATOM 634 N N . GLU A 1 84 ? 10.598 9.050 3.233 1.00 92.88 84 GLU A N 1
ATOM 635 C CA . GLU A 1 84 ? 11.421 9.485 4.365 1.00 92.88 84 GLU A CA 1
ATOM 636 C C . GLU A 1 84 ? 12.930 9.330 4.073 1.00 92.88 84 GLU A C 1
ATOM 638 O O . GLU A 1 84 ? 13.631 8.552 4.722 1.00 92.88 84 GLU A O 1
ATOM 643 N N . PHE A 1 85 ? 13.454 10.058 3.077 1.00 90.94 85 PHE A N 1
ATOM 644 C CA . PHE A 1 85 ? 14.839 9.901 2.587 1.00 90.94 85 PHE A CA 1
ATOM 645 C C . PHE A 1 85 ? 15.931 10.089 3.650 1.00 90.94 85 PHE A C 1
ATOM 647 O O . PHE A 1 85 ? 16.981 9.442 3.562 1.00 90.94 85 PHE A O 1
ATOM 654 N N . GLU A 1 86 ? 15.665 10.925 4.656 1.00 90.56 86 GLU A N 1
ATOM 655 C CA . GLU A 1 86 ? 16.564 11.196 5.786 1.00 90.56 86 GLU A CA 1
ATOM 656 C C . GLU A 1 86 ? 16.817 9.957 6.660 1.00 90.56 86 GLU A C 1
ATOM 658 O O . GLU A 1 86 ? 17.804 9.891 7.390 1.00 90.56 86 GLU A O 1
ATOM 663 N N . CYS A 1 87 ? 15.946 8.945 6.605 1.00 88.81 87 CYS A N 1
ATOM 664 C CA . CYS A 1 87 ? 16.178 7.697 7.314 1.00 88.81 87 CYS A CA 1
ATOM 665 C C . CYS A 1 87 ? 17.120 6.799 6.509 1.00 88.81 87 CYS A C 1
ATOM 667 O O . CYS A 1 87 ? 16.754 6.328 5.435 1.00 88.81 87 CYS A O 1
ATOM 669 N N . ASP A 1 88 ? 18.298 6.470 7.049 1.00 88.00 88 ASP A N 1
ATOM 670 C CA . ASP A 1 88 ? 19.290 5.583 6.410 1.00 88.00 88 ASP A CA 1
ATOM 671 C C . ASP A 1 88 ? 18.688 4.270 5.883 1.00 88.00 88 ASP A C 1
ATOM 673 O O . ASP A 1 88 ? 19.059 3.798 4.808 1.00 88.00 88 ASP A O 1
ATOM 677 N N . ASN A 1 89 ? 17.700 3.728 6.597 1.00 88.06 89 ASN A N 1
ATOM 678 C CA . ASN A 1 89 ? 17.065 2.456 6.276 1.00 88.06 89 ASN A CA 1
ATOM 679 C C . ASN A 1 89 ? 15.880 2.547 5.308 1.00 88.06 89 ASN A C 1
ATOM 681 O O . ASN A 1 89 ? 15.406 1.488 4.911 1.00 88.06 89 ASN A O 1
ATOM 685 N N . THR A 1 90 ? 15.440 3.736 4.899 1.00 91.75 90 THR A N 1
ATOM 686 C CA . THR A 1 90 ? 14.401 3.921 3.873 1.00 91.75 90 THR A CA 1
ATOM 687 C C . THR A 1 90 ? 15.066 3.940 2.503 1.00 91.75 90 THR A C 1
ATOM 689 O O . THR A 1 90 ? 15.941 4.778 2.260 1.00 91.75 90 THR A O 1
ATOM 692 N N . ASN A 1 91 ? 14.714 2.997 1.625 1.00 95.06 91 ASN A N 1
ATOM 693 C CA . ASN A 1 91 ? 15.333 2.844 0.300 1.00 95.06 91 ASN A CA 1
ATOM 694 C C . ASN A 1 91 ? 14.274 2.643 -0.793 1.00 95.06 91 ASN A C 1
ATOM 696 O O . ASN A 1 91 ? 14.133 1.527 -1.304 1.00 95.06 91 ASN A O 1
ATOM 700 N N . PRO A 1 92 ? 13.537 3.711 -1.153 1.00 96.94 92 PRO A N 1
ATOM 701 C CA . PRO A 1 92 ? 12.330 3.585 -1.954 1.00 96.94 92 PRO A CA 1
ATOM 702 C C . PRO A 1 92 ? 12.572 2.924 -3.308 1.00 96.94 92 PRO A C 1
ATOM 704 O O . PRO A 1 92 ? 13.621 3.103 -3.937 1.00 96.94 92 PRO A O 1
ATOM 707 N N . GLY A 1 93 ? 11.569 2.190 -3.778 1.00 97.88 93 GLY A N 1
ATOM 708 C CA . GLY A 1 93 ? 11.554 1.626 -5.119 1.00 97.88 93 GLY A CA 1
ATOM 709 C C . GLY A 1 93 ? 10.185 1.745 -5.762 1.00 97.88 93 GLY A C 1
ATOM 710 O O . GLY A 1 93 ? 9.160 1.565 -5.107 1.00 97.88 93 GLY A O 1
ATOM 711 N N . VAL A 1 94 ? 10.190 2.037 -7.059 1.00 98.75 94 VAL A N 1
ATOM 712 C CA . VAL A 1 94 ? 9.006 2.051 -7.916 1.00 98.75 94 VAL A CA 1
ATOM 713 C C . VAL A 1 94 ? 9.258 1.129 -9.095 1.00 98.75 94 VAL A C 1
ATOM 715 O O . VAL A 1 94 ? 10.313 1.216 -9.717 1.00 98.75 94 VAL A O 1
ATOM 718 N N . VAL A 1 95 ? 8.298 0.270 -9.423 1.00 98.81 95 VAL A N 1
ATOM 719 C CA . VAL A 1 95 ? 8.345 -0.598 -10.604 1.00 98.81 95 VAL A CA 1
ATOM 720 C C . VAL A 1 95 ? 7.132 -0.320 -11.471 1.00 98.81 95 VAL A C 1
ATOM 722 O O . VAL A 1 95 ? 6.005 -0.317 -10.989 1.00 98.81 95 VAL A O 1
ATOM 725 N N . PHE A 1 96 ? 7.366 -0.126 -12.762 1.00 98.69 96 PHE A N 1
ATOM 726 C CA . PHE A 1 96 ? 6.328 -0.001 -13.772 1.00 98.69 96 PHE A CA 1
ATOM 727 C C . PHE A 1 96 ? 6.406 -1.181 -14.733 1.00 98.69 96 PHE A C 1
ATOM 729 O O . PHE A 1 96 ? 7.481 -1.487 -15.251 1.00 98.69 96 PHE A O 1
ATOM 736 N N . HIS A 1 97 ? 5.267 -1.806 -15.004 1.00 98.44 97 HIS A N 1
ATOM 737 C CA . HIS A 1 97 ? 5.158 -2.890 -15.974 1.00 98.44 97 HIS A CA 1
ATOM 738 C C . HIS A 1 97 ? 3.876 -2.740 -16.798 1.00 98.44 97 HIS A C 1
ATOM 740 O O . HIS A 1 97 ? 2.807 -2.444 -16.264 1.00 98.44 97 HIS A O 1
ATOM 746 N N . GLU A 1 98 ? 3.963 -2.939 -18.107 1.00 97.00 98 GLU A N 1
ATOM 747 C CA . GLU A 1 98 ? 2.835 -2.800 -19.028 1.00 97.00 98 GLU A CA 1
ATOM 748 C C . GLU A 1 98 ? 2.317 -4.160 -19.489 1.00 97.00 98 GLU A C 1
ATOM 750 O O . GLU A 1 98 ? 3.072 -5.106 -19.683 1.00 97.00 98 GLU A O 1
ATOM 755 N N . GLY A 1 99 ? 1.006 -4.252 -19.710 1.00 95.62 99 GLY A N 1
ATOM 756 C CA . GLY A 1 99 ? 0.389 -5.465 -20.233 1.00 95.62 99 GLY A CA 1
ATOM 757 C C . GLY A 1 99 ? 0.241 -6.583 -19.200 1.00 95.62 99 GLY A C 1
ATOM 758 O O . GLY A 1 99 ? -0.172 -6.360 -18.059 1.00 95.62 99 GLY A O 1
ATOM 759 N N . ARG A 1 100 ? 0.457 -7.821 -19.648 1.00 96.25 100 ARG A N 1
ATOM 760 C CA . ARG A 1 100 ? 0.188 -9.033 -18.867 1.00 96.25 100 ARG A CA 1
ATOM 761 C C . ARG A 1 100 ? 1.356 -9.341 -17.935 1.00 96.25 100 ARG A C 1
ATOM 763 O O . ARG A 1 100 ? 2.470 -9.509 -18.409 1.00 96.25 100 ARG A O 1
ATOM 770 N N . ILE A 1 101 ? 1.051 -9.564 -16.654 1.00 97.88 101 ILE A N 1
ATOM 771 C CA . ILE A 1 101 ? 2.050 -9.974 -15.661 1.00 97.88 101 ILE A CA 1
ATOM 772 C C . ILE A 1 101 ? 2.674 -11.337 -16.039 1.00 97.88 101 ILE A C 1
ATOM 774 O O . ILE A 1 101 ? 1.928 -12.312 -16.206 1.00 97.88 101 ILE A O 1
ATOM 778 N N . PRO A 1 102 ? 4.011 -11.421 -16.174 1.00 97.38 102 PRO A N 1
ATOM 779 C CA . PRO A 1 102 ? 4.742 -12.658 -16.438 1.00 97.38 102 PRO A CA 1
ATOM 780 C C . PRO A 1 102 ? 4.720 -13.611 -15.240 1.00 97.38 102 PRO A C 1
ATOM 782 O O . PRO A 1 102 ? 4.734 -13.180 -14.088 1.00 97.38 102 PRO A O 1
ATOM 785 N N . GLU A 1 103 ? 4.810 -14.916 -15.507 1.00 96.19 103 GLU A N 1
ATOM 786 C CA . GLU A 1 103 ? 4.932 -15.939 -14.456 1.00 96.19 103 GLU A CA 1
ATOM 787 C C . GLU A 1 103 ? 6.212 -15.766 -13.616 1.00 96.19 103 GLU A C 1
ATOM 789 O O . GLU A 1 103 ? 6.221 -16.030 -12.416 1.00 96.19 103 GLU A O 1
ATOM 794 N N . GLY A 1 104 ? 7.287 -15.233 -14.210 1.00 97.06 104 GLY A N 1
ATOM 795 C CA . GLY A 1 104 ? 8.500 -14.883 -13.468 1.00 97.06 104 GLY A CA 1
ATOM 796 C C . GLY A 1 104 ? 8.230 -13.898 -12.326 1.00 97.06 104 GLY A C 1
ATOM 797 O O . GLY A 1 104 ? 8.795 -14.044 -11.245 1.00 97.06 104 GLY A O 1
ATOM 798 N N . TYR A 1 105 ? 7.310 -12.943 -12.516 1.00 98.00 105 TYR A N 1
ATOM 799 C CA . TYR A 1 105 ? 6.967 -11.955 -11.487 1.00 98.00 105 TYR A CA 1
ATOM 800 C C . TYR A 1 105 ? 6.093 -12.564 -10.394 1.00 98.00 105 TYR A C 1
ATOM 802 O O . TYR A 1 105 ? 6.306 -12.274 -9.218 1.00 98.00 105 TYR A O 1
ATOM 810 N N . THR A 1 106 ? 5.143 -13.432 -10.757 1.00 96.88 106 THR A N 1
ATOM 811 C CA . THR A 1 106 ? 4.307 -14.133 -9.770 1.00 96.88 106 THR A CA 1
ATOM 812 C C . THR A 1 106 ? 5.162 -15.056 -8.900 1.00 96.88 106 THR A C 1
ATOM 814 O O . THR A 1 106 ? 5.126 -14.950 -7.678 1.00 96.88 106 THR A O 1
ATOM 817 N N . CYS A 1 107 ? 6.041 -15.859 -9.511 1.00 95.56 107 CYS A N 1
ATOM 818 C CA . CYS A 1 107 ? 6.975 -16.726 -8.787 1.00 95.56 107 CYS A CA 1
ATOM 819 C C . CYS A 1 107 ? 7.944 -15.929 -7.902 1.00 95.56 107 CYS A C 1
ATOM 821 O O . CYS A 1 107 ? 8.293 -16.363 -6.803 1.00 95.56 107 CYS A O 1
ATOM 823 N N . PHE A 1 108 ? 8.399 -14.761 -8.365 1.00 97.00 108 PHE A N 1
ATOM 824 C CA . PHE A 1 108 ? 9.232 -13.872 -7.561 1.00 97.00 108 PHE A CA 1
ATOM 825 C C . PHE A 1 108 ? 8.478 -13.338 -6.341 1.00 97.00 108 PHE A C 1
ATOM 827 O O . PHE A 1 108 ? 9.009 -13.410 -5.234 1.00 97.00 108 PHE A O 1
ATOM 834 N N . SER A 1 109 ? 7.237 -12.874 -6.519 1.00 96.38 109 SER A N 1
ATOM 835 C CA . SER A 1 109 ? 6.376 -12.408 -5.426 1.00 96.38 109 SER A CA 1
ATOM 836 C C . SER A 1 109 ? 6.230 -13.461 -4.323 1.00 96.38 109 SER A C 1
ATOM 838 O O . SER A 1 109 ? 6.487 -13.160 -3.157 1.00 96.38 109 SER A O 1
ATOM 840 N N . ASP A 1 110 ? 5.914 -14.709 -4.678 1.00 93.44 110 ASP A N 1
ATOM 841 C CA . ASP A 1 110 ? 5.749 -15.805 -3.708 1.00 93.44 110 ASP A CA 1
ATOM 842 C C . ASP A 1 110 ? 7.031 -16.049 -2.894 1.00 93.44 110 ASP A C 1
ATOM 844 O O . ASP A 1 110 ? 7.006 -16.226 -1.671 1.00 93.44 110 ASP A O 1
ATOM 848 N N . ARG A 1 111 ? 8.192 -15.977 -3.558 1.00 94.81 111 ARG A N 1
ATOM 849 C CA . ARG A 1 111 ? 9.505 -16.100 -2.909 1.00 94.81 111 ARG A CA 1
ATOM 850 C C . ARG A 1 111 ? 9.816 -14.924 -1.982 1.00 94.81 111 ARG A C 1
ATOM 852 O O . ARG A 1 111 ? 10.455 -15.138 -0.954 1.00 94.81 111 ARG A O 1
ATOM 859 N N . VAL A 1 112 ? 9.378 -13.706 -2.310 1.00 93.50 112 VAL A N 1
ATOM 860 C CA . VAL A 1 112 ? 9.557 -12.521 -1.448 1.00 93.50 112 VAL A CA 1
ATOM 861 C C . VAL A 1 112 ? 8.681 -12.614 -0.195 1.00 93.50 112 VAL A C 1
ATOM 863 O O . VAL A 1 112 ? 9.116 -12.236 0.893 1.00 93.50 112 VAL A O 1
ATOM 866 N N . VAL A 1 113 ? 7.461 -13.145 -0.320 1.00 90.38 113 VAL A N 1
ATOM 867 C CA . VAL A 1 113 ? 6.549 -13.350 0.817 1.00 90.38 113 VAL A CA 1
ATOM 868 C C . VAL A 1 113 ? 7.070 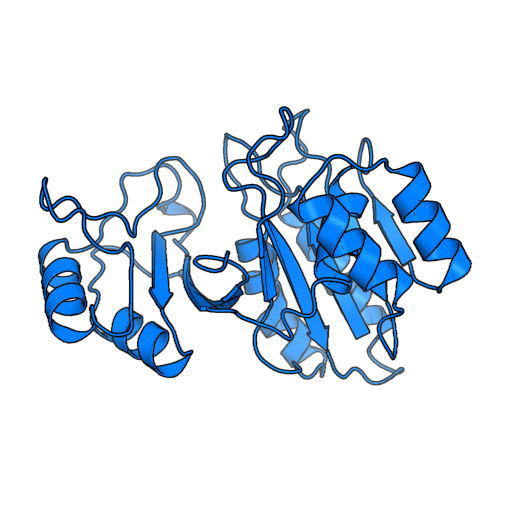-14.445 1.757 1.00 90.38 113 VAL A C 1
ATOM 870 O O . VAL A 1 113 ? 7.022 -14.276 2.975 1.00 90.38 113 VAL A O 1
ATOM 873 N N . GLY A 1 114 ? 7.620 -15.538 1.217 1.00 85.62 114 GLY A N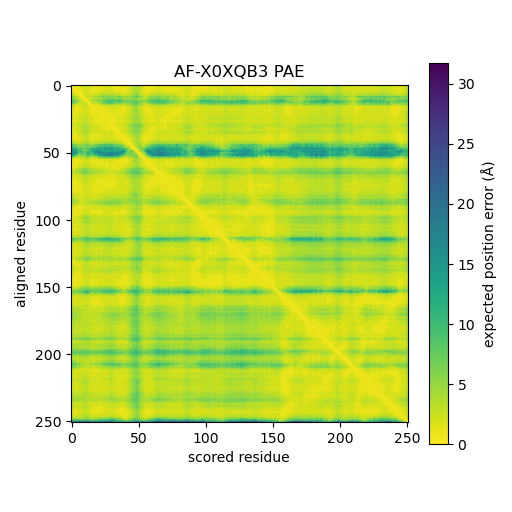 1
ATOM 874 C CA . GLY A 1 114 ? 8.085 -16.685 2.009 1.00 85.62 114 GLY A CA 1
ATOM 875 C C . GLY A 1 114 ? 9.568 -16.684 2.406 1.00 85.62 114 GLY A C 1
ATOM 876 O O . GLY A 1 114 ? 9.975 -17.485 3.247 1.00 85.62 114 GLY A O 1
ATOM 877 N N . GLY A 1 115 ? 10.404 -15.827 1.815 1.00 86.94 115 GLY A N 1
ATOM 878 C CA . GLY A 1 115 ? 11.859 -15.992 1.865 1.00 86.94 115 GLY A CA 1
ATOM 879 C C . GLY A 1 115 ? 12.664 -14.700 1.774 1.00 86.94 115 GLY A C 1
ATOM 880 O O . GLY A 1 115 ? 12.184 -13.618 2.107 1.00 86.94 115 GLY A O 1
ATOM 881 N N . VAL A 1 116 ? 13.933 -14.846 1.388 1.00 85.19 116 VAL A N 1
ATOM 882 C CA . VAL A 1 116 ? 14.869 -13.749 1.119 1.00 85.19 116 VAL A CA 1
ATOM 883 C C . VAL A 1 116 ? 15.285 -13.846 -0.341 1.00 85.19 116 VAL A C 1
ATOM 885 O O . VAL A 1 116 ? 15.658 -14.921 -0.808 1.00 85.19 116 VAL A O 1
ATOM 888 N N . VAL A 1 117 ? 15.226 -12.720 -1.041 1.00 90.88 117 VAL A N 1
ATOM 889 C CA . VAL A 1 117 ? 15.625 -12.586 -2.445 1.00 90.88 117 VAL A CA 1
ATOM 890 C C . VAL A 1 117 ? 16.631 -11.451 -2.590 1.00 90.88 117 VAL A C 1
ATOM 892 O O . VAL A 1 117 ? 16.761 -10.605 -1.699 1.00 90.88 117 VAL A O 1
ATOM 895 N N . THR A 1 118 ? 17.355 -11.441 -3.704 1.00 93.06 118 THR A N 1
ATOM 896 C CA . THR A 1 118 ? 18.360 -10.415 -3.994 1.00 93.06 118 THR A CA 1
ATOM 897 C C . THR A 1 118 ? 17.835 -9.340 -4.944 1.00 93.06 118 THR A C 1
ATOM 899 O O . THR A 1 118 ? 16.867 -9.537 -5.678 1.00 93.06 118 THR A O 1
ATOM 902 N N . LEU A 1 119 ? 18.493 -8.180 -4.926 1.00 95.50 119 LEU A N 1
ATOM 903 C CA . LEU A 1 119 ? 18.202 -7.088 -5.851 1.00 95.50 119 LEU A CA 1
ATOM 904 C C . LEU A 1 119 ? 18.582 -7.453 -7.298 1.00 95.50 119 LEU A C 1
ATOM 906 O O . LEU A 1 119 ? 17.851 -7.112 -8.223 1.00 95.50 119 LEU A O 1
ATOM 910 N N . ASP A 1 120 ? 19.676 -8.197 -7.484 1.00 97.12 120 ASP A N 1
ATOM 911 C CA . ASP A 1 120 ? 20.137 -8.658 -8.801 1.00 97.12 120 ASP A CA 1
ATOM 912 C C . ASP A 1 120 ? 19.100 -9.561 -9.481 1.00 97.12 120 ASP A C 1
ATOM 914 O O . ASP A 1 120 ? 18.856 -9.438 -10.681 1.00 97.12 120 ASP A O 1
ATOM 918 N N . GLU A 1 121 ? 18.432 -10.431 -8.716 1.00 96.62 121 GLU A N 1
ATOM 919 C CA . GLU A 1 121 ? 17.317 -11.236 -9.226 1.00 96.62 121 GLU A CA 1
ATOM 920 C C . GLU A 1 121 ? 16.150 -10.367 -9.707 1.00 96.62 121 GLU A C 1
ATOM 922 O O . GLU A 1 121 ? 15.578 -10.645 -10.760 1.00 96.62 121 GLU A O 1
ATOM 927 N N . ALA A 1 122 ? 15.807 -9.305 -8.969 1.00 97.50 122 ALA A N 1
ATOM 928 C CA . ALA A 1 122 ? 14.730 -8.398 -9.361 1.00 97.50 122 ALA A CA 1
ATOM 929 C C . ALA A 1 122 ? 15.048 -7.684 -10.685 1.00 97.50 122 ALA A C 1
ATOM 931 O O . ALA A 1 12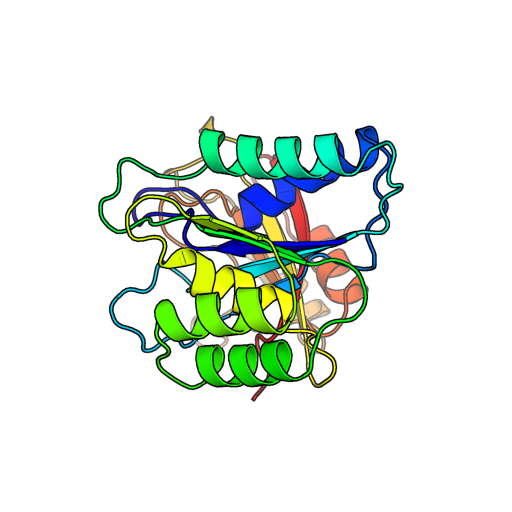2 ? 14.199 -7.632 -11.574 1.00 97.50 122 ALA A O 1
ATOM 932 N N . PHE A 1 123 ? 16.276 -7.181 -10.847 1.00 98.06 123 PHE A N 1
ATOM 933 C CA . PHE A 1 123 ? 16.707 -6.550 -12.098 1.00 98.06 123 PHE A CA 1
ATOM 934 C C . PHE A 1 123 ? 16.796 -7.539 -13.259 1.00 98.06 123 PHE A C 1
ATOM 936 O O . PHE A 1 123 ? 16.340 -7.216 -14.350 1.00 98.06 123 PHE A O 1
ATOM 943 N N . THR A 1 124 ? 17.275 -8.761 -13.014 1.00 98.06 124 THR A N 1
ATOM 944 C CA . THR A 1 124 ? 17.296 -9.822 -14.034 1.00 98.06 124 THR A CA 1
ATOM 945 C C . THR A 1 124 ? 15.889 -10.072 -14.585 1.00 98.06 124 THR A C 1
ATOM 947 O O . THR A 1 124 ? 15.695 -10.103 -15.795 1.00 98.06 124 THR A O 1
ATOM 950 N N . LEU A 1 125 ? 14.880 -10.161 -13.713 1.00 97.81 125 LEU A N 1
ATOM 951 C CA . LEU A 1 125 ? 13.487 -10.345 -14.131 1.00 97.81 125 LEU A CA 1
ATOM 952 C C . LEU A 1 125 ? 12.919 -9.131 -14.882 1.00 97.81 125 LEU A C 1
ATOM 954 O O . LEU A 1 125 ? 12.137 -9.301 -15.820 1.00 97.81 125 LEU A O 1
ATOM 958 N N . LEU A 1 126 ? 13.276 -7.909 -14.476 1.00 97.94 126 LEU A N 1
ATOM 959 C CA . LEU A 1 126 ? 12.882 -6.686 -15.186 1.00 97.94 126 LEU A CA 1
ATOM 960 C C . LEU A 1 126 ? 13.456 -6.658 -16.609 1.00 97.94 126 LEU A C 1
ATOM 962 O O . LEU A 1 126 ? 12.717 -6.357 -17.546 1.00 97.94 126 LEU A O 1
ATOM 966 N N . ASP A 1 127 ? 14.723 -7.039 -16.773 1.00 97.19 127 ASP A N 1
ATOM 967 C CA . ASP A 1 127 ? 15.395 -7.109 -18.072 1.00 97.19 127 ASP A CA 1
ATOM 968 C C . ASP A 1 127 ? 14.816 -8.225 -18.961 1.00 97.19 127 ASP A C 1
ATOM 970 O O . ASP A 1 127 ? 14.588 -8.020 -20.154 1.00 97.19 127 ASP A O 1
ATOM 974 N N . GLU A 1 128 ? 14.538 -9.401 -18.390 1.00 97.12 128 GLU A N 1
ATOM 975 C CA . GLU A 1 128 ? 14.025 -10.566 -19.124 1.00 97.12 128 GLU A CA 1
ATOM 976 C C . GLU A 1 128 ? 12.571 -10.410 -19.577 1.00 97.12 128 GLU A C 1
ATOM 978 O O . GLU A 1 128 ? 12.195 -10.879 -20.656 1.00 97.12 128 GLU A O 1
ATOM 983 N N . HIS A 1 129 ? 11.729 -9.795 -18.746 1.00 96.38 129 HIS A N 1
ATOM 984 C CA . HIS A 1 129 ? 10.285 -9.751 -18.973 1.00 96.38 129 HIS A CA 1
ATOM 985 C C . HIS A 1 129 ? 9.732 -8.363 -19.291 1.00 96.38 129 HIS A C 1
ATOM 987 O O . HIS A 1 129 ? 8.532 -8.224 -19.539 1.00 96.38 129 HIS A O 1
ATOM 993 N N . GLY A 1 130 ? 10.601 -7.355 -19.328 1.00 93.12 130 GLY A N 1
ATOM 994 C CA . GLY A 1 130 ? 10.230 -5.974 -19.572 1.00 93.12 130 GLY A CA 1
ATOM 995 C C . GLY A 1 130 ? 9.616 -5.319 -18.340 1.00 93.12 130 GLY A C 1
ATOM 996 O O . GLY A 1 130 ? 8.791 -5.881 -17.628 1.00 93.12 130 GLY A O 1
ATOM 997 N N . GLY A 1 131 ? 10.003 -4.080 -18.100 1.00 95.56 131 GLY A N 1
ATOM 998 C CA . GLY A 1 131 ? 9.590 -3.303 -16.947 1.00 95.56 131 GLY A CA 1
ATOM 999 C C . GLY A 1 131 ? 10.645 -2.248 -16.677 1.00 95.56 131 GLY A C 1
ATOM 1000 O O . GLY A 1 131 ? 11.777 -2.343 -17.143 1.00 95.56 131 GLY A O 1
ATOM 1001 N N . THR A 1 132 ? 10.277 -1.211 -15.945 1.00 97.88 132 THR A N 1
ATOM 1002 C CA . THR A 1 132 ? 11.214 -0.144 -15.593 1.00 97.88 132 THR A CA 1
ATOM 1003 C C . THR A 1 132 ? 11.146 0.099 -14.105 1.00 97.88 132 THR A C 1
ATOM 1005 O O . THR A 1 132 ? 10.050 0.269 -13.568 1.00 97.88 132 THR A O 1
ATOM 1008 N N . ALA A 1 133 ? 12.303 0.161 -13.458 1.00 98.19 133 ALA A N 1
ATOM 1009 C CA . ALA A 1 133 ? 12.402 0.491 -12.050 1.00 98.19 133 ALA A CA 1
ATOM 1010 C C . ALA A 1 133 ? 13.012 1.880 -11.848 1.00 98.19 133 ALA A C 1
ATOM 1012 O O . ALA A 1 133 ? 13.941 2.276 -12.550 1.00 98.19 133 ALA A O 1
ATOM 1013 N N . VAL A 1 134 ? 12.510 2.590 -10.844 1.00 98.25 134 VAL A N 1
ATOM 1014 C CA . VAL A 1 134 ? 13.154 3.763 -10.255 1.00 98.25 134 VAL A CA 1
ATOM 1015 C C . VAL A 1 134 ? 13.500 3.386 -8.825 1.00 98.25 134 VAL A C 1
ATOM 1017 O O . VAL A 1 134 ? 12.615 3.221 -7.987 1.00 98.25 134 VAL A O 1
ATOM 1020 N N . GLY A 1 135 ? 14.786 3.182 -8.564 1.00 97.12 135 GLY A N 1
ATOM 1021 C CA . GLY A 1 135 ? 15.301 2.856 -7.241 1.00 97.12 135 GLY A CA 1
ATOM 1022 C C . GLY A 1 135 ? 16.056 4.038 -6.650 1.00 97.12 135 GLY A C 1
ATOM 1023 O O . GLY A 1 135 ? 16.812 4.710 -7.350 1.00 97.12 135 GLY A O 1
ATOM 1024 N N . TYR A 1 136 ? 15.896 4.253 -5.350 1.00 96.69 136 TYR A N 1
ATOM 1025 C CA . TYR A 1 136 ? 16.621 5.279 -4.611 1.00 96.69 136 TYR A CA 1
ATOM 1026 C C . TYR A 1 136 ? 17.564 4.650 -3.589 1.00 96.69 136 TYR A C 1
ATOM 1028 O O . TYR A 1 136 ? 17.294 3.580 -3.040 1.00 96.69 136 TYR A O 1
ATOM 1036 N N . LYS A 1 137 ? 18.666 5.346 -3.288 1.00 95.00 137 LYS A N 1
ATOM 1037 C CA . LYS A 1 137 ? 19.684 4.907 -2.320 1.00 95.00 137 LYS A CA 1
ATOM 1038 C C . LYS A 1 137 ? 20.221 3.518 -2.682 1.00 95.00 137 LYS A C 1
ATOM 1040 O O . LYS A 1 137 ? 20.799 3.374 -3.753 1.00 95.00 137 LYS A O 1
ATOM 1045 N N . ASN A 1 138 ? 20.054 2.505 -1.829 1.00 94.56 138 ASN A N 1
ATOM 1046 C CA . ASN A 1 138 ? 20.491 1.141 -2.154 1.00 94.56 138 ASN A CA 1
ATOM 1047 C C . ASN A 1 138 ? 19.478 0.350 -3.010 1.00 94.56 138 ASN A C 1
ATOM 1049 O O . ASN A 1 138 ? 19.725 -0.815 -3.304 1.00 94.56 138 ASN A O 1
ATOM 1053 N N . MET A 1 139 ? 18.360 0.975 -3.403 1.00 96.44 139 MET A N 1
ATOM 1054 C CA . MET A 1 139 ? 17.332 0.452 -4.312 1.00 96.44 139 MET A CA 1
ATOM 1055 C C . MET A 1 139 ? 16.577 -0.786 -3.810 1.00 96.44 139 MET A C 1
ATOM 1057 O O . MET A 1 139 ? 15.862 -1.424 -4.581 1.00 96.44 139 MET A O 1
ATOM 1061 N N . ARG A 1 140 ? 16.685 -1.136 -2.524 1.00 94.50 140 ARG A N 1
ATOM 1062 C CA . ARG A 1 140 ? 16.045 -2.335 -1.966 1.00 94.50 140 ARG A CA 1
ATOM 1063 C C . ARG A 1 140 ? 14.528 -2.364 -2.163 1.00 94.50 140 ARG A C 1
ATOM 1065 O O . ARG A 1 140 ? 13.995 -3.443 -2.412 1.00 94.50 140 ARG A O 1
ATOM 1072 N N . GLY A 1 141 ? 13.844 -1.219 -2.124 1.00 96.00 141 GLY A N 1
ATOM 1073 C CA . GLY A 1 141 ? 12.404 -1.135 -2.376 1.00 96.00 141 GLY A CA 1
ATOM 1074 C C . GLY A 1 141 ? 11.976 -1.663 -3.750 1.00 96.00 141 GLY A C 1
ATOM 1075 O O . GLY A 1 141 ? 10.821 -2.030 -3.927 1.00 96.00 141 GLY A O 1
ATOM 1076 N N . VAL A 1 142 ? 12.889 -1.792 -4.723 1.00 98.12 142 VAL A N 1
ATOM 1077 C CA . VAL A 1 142 ? 12.583 -2.412 -6.026 1.00 98.12 142 VAL A CA 1
ATOM 1078 C C . VAL A 1 142 ? 12.138 -3.868 -5.858 1.00 98.12 142 VAL A C 1
ATOM 1080 O O . VAL A 1 142 ? 11.265 -4.321 -6.594 1.00 98.12 142 VAL A O 1
ATOM 1083 N N . ILE A 1 143 ? 12.666 -4.585 -4.859 1.00 97.25 143 ILE A N 1
ATOM 1084 C CA . ILE A 1 143 ? 12.271 -5.967 -4.556 1.00 97.25 143 ILE A CA 1
ATOM 1085 C C . ILE A 1 143 ? 10.785 -6.027 -4.197 1.00 97.25 143 ILE A C 1
ATOM 1087 O O . ILE A 1 143 ? 10.035 -6.791 -4.801 1.00 97.25 143 ILE A O 1
ATOM 1091 N N . GLY A 1 144 ? 10.347 -5.221 -3.228 1.00 97.19 144 GLY A N 1
ATOM 1092 C CA . GLY A 1 144 ? 8.952 -5.226 -2.803 1.00 97.19 144 GLY A CA 1
ATOM 1093 C C . GLY A 1 144 ? 8.017 -4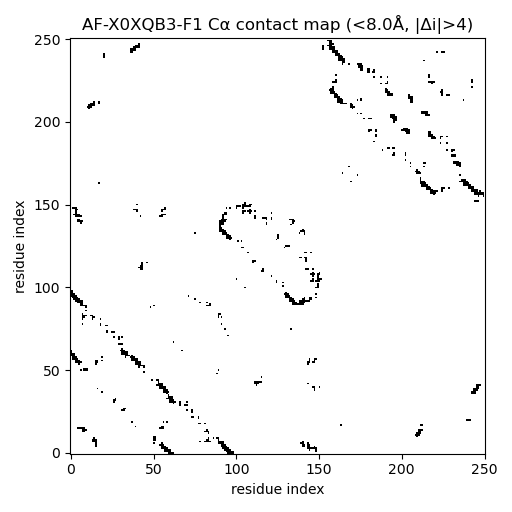.617 -3.840 1.00 97.19 144 GLY A C 1
ATOM 1094 O O . GLY A 1 144 ? 6.929 -5.143 -4.047 1.00 97.19 144 GLY A O 1
ATOM 1095 N N . ALA A 1 145 ? 8.453 -3.587 -4.569 1.00 98.38 145 ALA A N 1
ATOM 1096 C CA . ALA A 1 145 ? 7.688 -3.022 -5.675 1.00 98.38 145 ALA A CA 1
ATOM 1097 C C . ALA A 1 145 ? 7.455 -4.053 -6.797 1.00 98.38 145 ALA A C 1
ATOM 1099 O O . ALA A 1 145 ? 6.326 -4.203 -7.266 1.00 98.38 145 ALA A O 1
ATOM 1100 N N . LEU A 1 146 ? 8.485 -4.812 -7.192 1.00 98.62 146 LEU A N 1
ATOM 1101 C CA . LEU A 1 146 ? 8.345 -5.891 -8.174 1.00 98.62 146 LEU A CA 1
ATOM 1102 C C . LEU A 1 146 ? 7.461 -7.023 -7.639 1.00 98.62 146 LEU A C 1
ATOM 1104 O O . LEU A 1 146 ? 6.586 -7.510 -8.356 1.00 98.62 146 LEU A O 1
ATOM 1108 N N . ALA A 1 147 ? 7.648 -7.406 -6.372 1.00 97.81 147 ALA A N 1
ATOM 1109 C CA . ALA A 1 147 ? 6.798 -8.390 -5.715 1.00 97.81 147 ALA A CA 1
ATOM 1110 C C . ALA A 1 147 ? 5.330 -7.944 -5.722 1.00 97.81 147 ALA A C 1
ATOM 1112 O O . ALA A 1 147 ? 4.471 -8.726 -6.100 1.00 97.81 147 ALA A O 1
ATOM 1113 N N . ALA A 1 148 ? 5.027 -6.680 -5.416 1.00 98.06 148 ALA A N 1
ATOM 1114 C CA . ALA A 1 148 ? 3.665 -6.153 -5.455 1.00 98.06 148 ALA A CA 1
ATOM 1115 C C . ALA A 1 148 ? 3.050 -6.209 -6.863 1.00 98.06 148 ALA A C 1
ATOM 1117 O O . ALA A 1 148 ? 1.882 -6.563 -7.003 1.00 98.06 148 ALA A O 1
ATOM 1118 N N . VAL A 1 149 ? 3.825 -5.923 -7.917 1.00 98.44 149 VAL A N 1
ATOM 1119 C CA . VAL A 1 149 ? 3.357 -6.075 -9.309 1.00 98.44 149 VAL A CA 1
ATOM 1120 C C . VAL A 1 149 ? 3.000 -7.535 -9.618 1.00 98.44 149 VAL A C 1
ATOM 1122 O O . VAL A 1 149 ? 1.939 -7.798 -10.199 1.00 98.44 149 VAL A O 1
ATOM 1125 N N . GLY A 1 150 ? 3.862 -8.472 -9.205 1.00 97.44 150 GLY A N 1
ATOM 1126 C CA . GLY A 1 150 ? 3.668 -9.918 -9.353 1.00 97.44 150 GLY A CA 1
ATOM 1127 C C . GLY A 1 150 ? 2.609 -10.523 -8.425 1.00 97.44 150 GLY A C 1
ATOM 1128 O O . GLY A 1 150 ? 2.038 -11.564 -8.739 1.00 97.44 150 GLY A O 1
ATOM 1129 N N . GLY A 1 151 ? 2.308 -9.865 -7.307 1.00 94.81 151 GLY A N 1
ATOM 1130 C CA . GLY A 1 151 ? 1.383 -10.306 -6.269 1.00 94.81 151 GLY A CA 1
ATOM 1131 C C . GLY A 1 151 ? -0.075 -10.088 -6.651 1.00 94.81 151 GLY A C 1
ATOM 1132 O O . GLY A 1 151 ? -0.767 -9.290 -6.029 1.00 94.81 151 GLY A O 1
ATOM 1133 N N . LEU A 1 152 ? -0.556 -10.824 -7.658 1.00 90.75 152 LEU A N 1
ATOM 1134 C CA . LEU A 1 152 ? -1.919 -10.709 -8.207 1.00 90.75 152 LEU A CA 1
ATOM 1135 C C . LEU A 1 152 ? -3.038 -10.946 -7.177 1.00 90.75 152 LEU A C 1
ATOM 1137 O O . LEU A 1 152 ? -4.192 -10.576 -7.418 1.00 90.75 152 LEU A O 1
ATOM 1141 N N . GLN A 1 153 ? -2.722 -11.626 -6.068 1.00 87.19 153 GLN A N 1
ATOM 1142 C CA . GLN A 1 153 ? -3.689 -12.027 -5.039 1.00 87.19 153 GLN A CA 1
ATOM 1143 C C . GLN A 1 153 ? -4.908 -12.728 -5.666 1.00 87.19 153 GLN A C 1
ATOM 1145 O O . GLN A 1 153 ? -6.061 -12.430 -5.361 1.00 87.19 153 GLN A O 1
ATOM 1150 N N . SER A 1 154 ? -4.654 -13.594 -6.649 1.00 81.69 154 SER A N 1
ATOM 1151 C CA . SER A 1 154 ? -5.680 -14.307 -7.418 1.00 81.69 154 SER A CA 1
ATOM 1152 C C . SER A 1 154 ? -6.282 -15.495 -6.661 1.00 81.69 154 SER A C 1
ATOM 1154 O O . SER A 1 154 ? -7.334 -15.986 -7.064 1.00 81.69 154 SER A O 1
ATOM 1156 N N . GLY A 1 155 ? -5.616 -15.950 -5.596 1.00 86.38 155 GLY A N 1
ATOM 1157 C CA . GLY A 1 155 ? -6.116 -16.947 -4.653 1.00 86.38 155 GLY A CA 1
ATOM 1158 C C . GLY A 1 155 ? -6.875 -16.311 -3.489 1.00 86.38 155 GLY A C 1
ATOM 1159 O O . GLY A 1 155 ? -7.642 -15.363 -3.679 1.00 86.38 155 GLY A O 1
ATOM 1160 N N . ASP A 1 156 ? -6.646 -16.846 -2.292 1.00 91.56 156 ASP A N 1
ATOM 1161 C CA . ASP A 1 156 ? -7.205 -16.299 -1.059 1.00 91.56 156 ASP A CA 1
ATOM 1162 C C . ASP A 1 156 ? -6.701 -14.870 -0.813 1.00 91.56 156 ASP A C 1
ATOM 1164 O O . ASP A 1 156 ? -5.538 -14.547 -1.078 1.00 91.56 156 ASP A O 1
ATOM 1168 N N . HIS A 1 157 ? -7.603 -13.994 -0.387 1.00 95.75 157 HIS A N 1
ATOM 1169 C CA . HIS A 1 157 ? -7.321 -12.589 -0.123 1.00 95.75 157 HIS A CA 1
ATOM 1170 C C . HIS A 1 157 ? -8.414 -11.985 0.746 1.00 95.75 157 HIS A C 1
ATOM 1172 O O . HIS A 1 157 ? -9.577 -12.374 0.691 1.00 95.75 157 HIS A O 1
ATOM 1178 N N . THR A 1 158 ? -8.042 -10.942 1.472 1.00 97.44 158 THR A N 1
ATOM 1179 C CA . THR A 1 158 ? -8.957 -10.137 2.272 1.00 97.44 158 THR A CA 1
ATOM 1180 C C . THR A 1 158 ? -8.899 -8.684 1.820 1.00 97.44 158 THR A C 1
ATOM 1182 O O . THR A 1 158 ? -8.221 -8.317 0.852 1.00 97.44 158 THR A O 1
ATOM 1185 N N . TYR A 1 159 ? -9.632 -7.829 2.519 1.00 98.25 159 TYR A N 1
ATOM 1186 C CA . TYR A 1 159 ? -9.634 -6.395 2.306 1.00 98.25 159 TYR A CA 1
ATOM 1187 C C . TYR A 1 159 ? -9.254 -5.668 3.589 1.00 98.25 159 TYR A C 1
ATOM 1189 O O . TYR A 1 159 ? -9.611 -6.088 4.687 1.00 98.25 159 TYR A O 1
ATOM 1197 N N . GLU A 1 160 ? -8.549 -4.550 3.450 1.00 98.12 160 GLU A N 1
ATOM 1198 C CA . GLU A 1 160 ? -8.197 -3.660 4.554 1.00 98.12 160 GLU A CA 1
ATOM 1199 C C . GLU A 1 160 ? -8.578 -2.229 4.170 1.00 98.12 160 GLU A C 1
ATOM 1201 O O . GLU A 1 160 ? -8.029 -1.665 3.222 1.00 98.12 160 GLU A O 1
ATOM 1206 N N . VAL A 1 161 ? -9.528 -1.627 4.890 1.00 98.56 161 VAL A N 1
ATOM 1207 C CA . VAL A 1 161 ? -9.756 -0.181 4.790 1.00 98.56 161 VAL A CA 1
ATOM 1208 C C . VAL A 1 161 ? -8.751 0.520 5.686 1.00 98.56 161 VAL A C 1
ATOM 1210 O O . VAL A 1 161 ? -8.712 0.264 6.886 1.00 98.56 161 VAL A O 1
ATOM 1213 N N . LEU A 1 162 ? -7.941 1.404 5.113 1.00 98.38 162 LEU A N 1
ATOM 1214 C CA . LEU A 1 162 ? -7.027 2.269 5.847 1.00 98.38 162 LEU A CA 1
ATOM 1215 C C . LEU A 1 162 ? -7.552 3.696 5.821 1.00 98.38 162 LEU A C 1
ATOM 1217 O O . LEU A 1 162 ? -7.912 4.225 4.771 1.00 98.38 162 LEU A O 1
ATOM 1221 N N . THR A 1 163 ? -7.564 4.325 6.989 1.00 98.38 163 THR A N 1
ATOM 1222 C CA . THR A 1 163 ? -7.887 5.742 7.157 1.00 98.38 163 THR A CA 1
ATOM 1223 C C . THR A 1 163 ? -6.633 6.504 7.544 1.00 98.38 163 THR A C 1
ATOM 1225 O O . THR A 1 163 ? -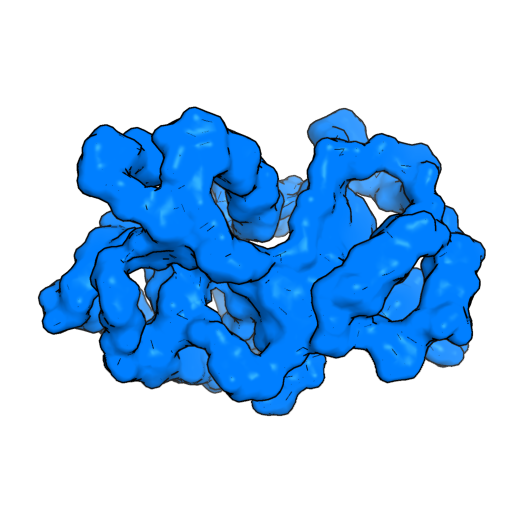5.761 5.966 8.226 1.00 98.38 163 THR A O 1
ATOM 1228 N N . TYR A 1 164 ? -6.527 7.760 7.125 1.00 97.75 164 TYR A N 1
ATOM 1229 C CA . TYR A 1 164 ? -5.325 8.564 7.321 1.00 97.75 164 TYR A CA 1
ATOM 1230 C C . TYR A 1 164 ? -5.639 9.864 8.056 1.00 97.75 164 TYR A C 1
ATOM 1232 O O . TYR A 1 164 ? -6.724 10.432 7.925 1.00 97.75 164 TYR A O 1
ATOM 1240 N N . ARG A 1 165 ? -4.682 10.315 8.864 1.00 96.31 165 ARG A N 1
ATOM 1241 C CA . ARG A 1 165 ? -4.775 11.492 9.732 1.00 96.31 165 ARG A CA 1
ATOM 1242 C C . ARG A 1 165 ? -4.206 12.711 9.033 1.00 96.31 165 ARG A C 1
ATOM 1244 O O . ARG A 1 165 ? -3.147 12.618 8.408 1.00 96.31 165 ARG A O 1
ATOM 1251 N N . THR A 1 166 ? -4.828 13.857 9.294 1.00 96.00 166 THR A N 1
ATOM 1252 C CA . THR A 1 166 ? -4.273 15.152 8.897 1.00 96.00 166 THR A CA 1
ATOM 1253 C C . THR A 1 166 ? -2.886 15.356 9.505 1.00 96.00 166 THR A C 1
ATOM 1255 O O . THR A 1 166 ? -2.562 14.805 10.566 1.00 96.00 166 THR A O 1
ATOM 1258 N N . HIS A 1 167 ? -2.057 16.151 8.832 1.00 92.31 167 HIS A N 1
ATOM 1259 C CA . HIS A 1 167 ? -0.662 16.357 9.212 1.00 92.31 167 HIS A CA 1
ATOM 1260 C C . HIS A 1 167 ? -0.502 16.838 10.665 1.00 92.31 167 HIS A C 1
ATOM 1262 O O . HIS A 1 167 ? 0.365 16.346 11.383 1.00 92.31 167 HIS A O 1
ATOM 1268 N N . GLU A 1 168 ? -1.393 17.710 11.142 1.00 94.19 168 GLU A N 1
ATOM 1269 C CA . GLU A 1 168 ? -1.342 18.299 12.488 1.00 94.19 168 GLU A CA 1
ATOM 1270 C C . GLU A 1 168 ? -1.511 17.254 13.599 1.00 94.19 168 GLU A C 1
ATOM 1272 O O . GLU A 1 168 ? -1.051 17.460 14.722 1.00 94.19 168 GLU A O 1
ATOM 1277 N N . ASN A 1 169 ? -2.174 16.133 13.304 1.00 94.38 169 ASN A N 1
ATOM 1278 C CA . ASN A 1 169 ? -2.452 15.071 14.269 1.00 94.38 169 ASN A CA 1
ATOM 1279 C C . ASN A 1 169 ? -1.379 13.966 14.282 1.00 94.38 169 ASN A C 1
ATOM 1281 O O . ASN A 1 169 ? -1.391 13.114 15.177 1.00 94.38 169 ASN A O 1
ATOM 1285 N N . ARG A 1 170 ? -0.435 13.957 13.332 1.00 91.81 170 ARG A N 1
ATOM 1286 C CA . ARG A 1 170 ? 0.642 12.952 13.280 1.00 91.81 170 ARG A CA 1
ATOM 1287 C C . ARG A 1 170 ? 1.551 13.067 14.508 1.00 91.81 170 ARG A C 1
ATOM 1289 O O . ARG A 1 170 ? 1.750 14.143 15.062 1.00 91.81 170 ARG A O 1
ATOM 1296 N N . GLY A 1 171 ? 2.029 11.928 15.011 1.00 89.12 171 GLY A N 1
ATOM 1297 C CA . GLY A 1 171 ? 2.790 11.857 16.270 1.00 89.12 171 GLY A CA 1
ATOM 1298 C C . GLY A 1 171 ? 1.968 12.025 17.560 1.00 89.12 171 GLY A C 1
ATOM 1299 O O . GLY A 1 171 ? 2.432 11.625 18.627 1.00 89.12 171 GLY A O 1
ATOM 1300 N N . GLN A 1 172 ? 0.734 12.540 17.495 1.00 92.44 172 GLN A N 1
ATOM 1301 C CA . GLN A 1 172 ? -0.156 12.626 18.656 1.00 92.44 172 GLN A CA 1
ATOM 1302 C C . GLN A 1 172 ? -0.880 11.298 18.918 1.00 92.44 172 GLN A C 1
ATOM 1304 O O . GLN A 1 172 ? -1.019 10.455 18.027 1.00 92.44 172 GLN A O 1
ATOM 1309 N N . LYS A 1 173 ? -1.430 11.122 20.128 1.00 93.81 173 LYS A N 1
ATOM 1310 C CA . LYS A 1 173 ? -2.301 9.976 20.438 1.00 93.81 173 LYS A CA 1
ATOM 1311 C C . LYS A 1 173 ? -3.513 9.977 19.496 1.00 93.81 173 LYS A C 1
ATOM 1313 O O . LYS A 1 173 ? -4.184 10.999 19.366 1.00 93.81 173 LYS A O 1
ATOM 1318 N N . ARG A 1 174 ? -3.777 8.833 18.858 1.00 95.50 174 ARG A N 1
ATOM 1319 C CA . ARG A 1 174 ? -4.956 8.610 18.006 1.00 95.50 174 ARG A CA 1
ATOM 1320 C C . ARG A 1 174 ? -6.236 8.741 18.816 1.00 95.50 174 ARG A C 1
ATOM 1322 O O . ARG A 1 174 ? -6.299 8.256 19.949 1.00 95.50 174 ARG A O 1
ATOM 1329 N N . ARG A 1 175 ? -7.240 9.389 18.235 1.00 95.56 175 ARG A N 1
ATOM 1330 C CA . ARG A 1 175 ? -8.532 9.644 18.877 1.00 95.56 175 ARG A CA 1
ATOM 1331 C C . ARG A 1 175 ? -9.649 8.932 18.117 1.00 95.56 175 ARG A C 1
ATOM 1333 O O . ARG A 1 175 ? -10.375 9.538 17.333 1.00 95.56 175 ARG A O 1
ATOM 1340 N N . VAL A 1 176 ? -9.770 7.635 18.380 1.00 97.00 176 VAL A N 1
ATOM 1341 C CA . VAL A 1 176 ? -10.840 6.761 17.879 1.00 97.00 176 VAL A CA 1
ATOM 1342 C C . VAL A 1 176 ? -11.749 6.403 19.053 1.00 97.00 176 VAL A C 1
ATOM 1344 O O . VAL A 1 176 ? -11.250 6.132 20.144 1.00 97.00 176 VAL A O 1
ATOM 1347 N N . ASP A 1 177 ? -13.064 6.459 18.856 1.00 97.19 177 ASP A N 1
ATOM 1348 C CA . ASP A 1 177 ? -14.048 6.108 19.882 1.00 97.19 177 ASP A CA 1
ATOM 1349 C C . ASP A 1 177 ? -14.082 4.585 20.079 1.00 97.19 177 ASP A C 1
ATOM 1351 O O . ASP A 1 177 ? -14.597 3.852 19.233 1.00 97.19 177 ASP A O 1
ATOM 1355 N N . GLU A 1 178 ? -13.513 4.105 21.187 1.00 96.38 178 GLU A N 1
ATOM 1356 C CA . GLU A 1 178 ? -13.377 2.672 21.473 1.00 96.38 178 GLU A CA 1
ATOM 1357 C C . GLU A 1 178 ? -14.725 1.945 21.538 1.00 96.38 178 GLU A C 1
ATOM 1359 O O . GLU A 1 178 ? -14.815 0.794 21.106 1.00 96.38 178 GLU A O 1
ATOM 1364 N N . ASP A 1 179 ? -15.778 2.604 22.029 1.00 97.38 179 ASP A N 1
ATOM 1365 C CA . ASP A 1 179 ? -17.103 1.991 22.133 1.00 97.38 179 ASP A CA 1
ATOM 1366 C C . ASP A 1 179 ? -17.732 1.808 20.749 1.00 97.38 179 ASP A C 1
ATOM 1368 O O . ASP A 1 179 ? -18.358 0.779 20.485 1.00 97.38 179 ASP A O 1
ATOM 1372 N N . SER A 1 180 ? -17.492 2.744 19.822 1.00 98.06 180 SER A N 1
ATOM 1373 C CA . SER A 1 180 ? -17.903 2.576 18.423 1.00 98.06 180 SER A CA 1
ATOM 1374 C C . SER A 1 180 ? -17.203 1.394 17.746 1.00 98.06 180 SER A C 1
ATOM 1376 O O . SER A 1 180 ? -17.835 0.677 16.974 1.00 98.06 180 SER A O 1
ATOM 1378 N N . VAL A 1 181 ? -15.930 1.138 18.074 1.00 97.88 181 VAL A N 1
ATOM 1379 C CA . VAL A 1 181 ? -15.181 -0.005 17.528 1.00 97.88 181 VAL A CA 1
ATOM 1380 C C . VAL A 1 181 ? -15.722 -1.318 18.075 1.00 97.88 181 VAL A C 1
ATOM 1382 O O . VAL A 1 181 ? -15.946 -2.243 17.304 1.00 97.88 181 VAL A O 1
ATOM 1385 N N . LYS A 1 182 ? -15.984 -1.400 19.384 1.00 97.50 182 LYS A N 1
ATOM 1386 C CA . LYS A 1 182 ? -16.584 -2.594 20.001 1.00 97.50 182 LYS A CA 1
ATOM 1387 C C . LYS A 1 182 ? -17.981 -2.876 19.455 1.00 97.50 182 LYS A C 1
ATOM 1389 O O . LYS A 1 182 ? -18.338 -4.031 19.256 1.00 97.50 182 LYS A O 1
ATOM 1394 N N . HIS A 1 183 ? -18.767 -1.831 19.200 1.00 97.69 183 HIS A N 1
ATOM 1395 C CA . HIS A 1 183 ? -20.075 -1.978 18.570 1.00 97.69 183 HIS A CA 1
ATOM 1396 C C . HIS A 1 183 ? -19.960 -2.494 17.131 1.00 97.69 183 HIS A C 1
ATOM 1398 O O . HIS A 1 183 ? -20.666 -3.428 16.764 1.00 97.69 183 HIS A O 1
ATOM 1404 N N . MET A 1 184 ? -19.042 -1.921 16.346 1.00 98.00 184 MET A N 1
ATOM 1405 C CA . MET A 1 184 ? -18.745 -2.374 14.988 1.00 98.00 184 MET A CA 1
ATOM 1406 C C . MET A 1 184 ? -18.304 -3.844 14.971 1.00 98.00 184 MET A C 1
ATOM 1408 O O . MET A 1 184 ? -18.830 -4.617 14.179 1.00 98.00 184 MET A O 1
ATOM 1412 N N . ASP A 1 185 ? -17.409 -4.241 15.877 1.00 97.38 185 ASP A N 1
ATOM 1413 C CA . ASP A 1 185 ? -16.917 -5.617 15.996 1.00 97.38 185 ASP A CA 1
ATOM 1414 C C . ASP A 1 185 ? -18.036 -6.596 16.387 1.00 97.38 185 ASP A C 1
ATOM 1416 O O . ASP A 1 185 ? -18.168 -7.659 15.792 1.00 97.38 185 ASP A O 1
ATOM 1420 N N . ALA A 1 186 ? -18.922 -6.209 17.309 1.00 96.50 186 ALA A N 1
ATOM 1421 C CA . ALA A 1 186 ? -20.085 -7.020 17.665 1.00 96.50 186 ALA A CA 1
ATOM 1422 C C . ALA A 1 186 ? -21.086 -7.189 16.505 1.00 96.50 186 ALA A C 1
ATOM 1424 O O . ALA A 1 186 ? -21.762 -8.212 16.426 1.00 96.50 186 ALA A O 1
ATOM 1425 N N . GLU A 1 187 ? -21.210 -6.193 15.621 1.00 97.12 187 GLU A N 1
ATOM 1426 C CA . GLU A 1 187 ? -22.113 -6.247 14.465 1.00 97.12 187 GLU A CA 1
ATOM 1427 C C . GLU A 1 187 ? -21.496 -6.986 13.265 1.00 97.12 187 GLU A C 1
ATOM 1429 O O . GLU A 1 187 ? -22.212 -7.648 12.514 1.00 97.12 187 GLU A O 1
ATOM 1434 N N . LEU A 1 188 ? -20.184 -6.849 13.053 1.00 97.00 188 LEU A N 1
ATOM 1435 C CA . LEU A 1 188 ? -19.498 -7.261 11.824 1.00 97.00 188 LEU A CA 1
ATOM 1436 C C . LEU A 1 188 ? -18.372 -8.277 12.047 1.00 97.00 188 LEU A C 1
ATOM 1438 O O . LEU A 1 188 ? -17.657 -8.582 11.096 1.00 97.00 188 LEU A O 1
ATOM 1442 N N . GLY A 1 189 ? -18.193 -8.816 13.252 1.00 92.62 189 GLY A N 1
ATOM 1443 C CA . GLY A 1 189 ? -17.090 -9.727 13.589 1.00 92.62 189 GLY A CA 1
ATOM 1444 C C . GLY A 1 189 ? -17.123 -11.092 12.889 1.00 92.62 189 GLY A C 1
ATOM 1445 O O . GLY A 1 189 ? -16.150 -11.832 12.954 1.00 92.62 189 GLY A O 1
ATOM 1446 N N . GLU A 1 190 ? -18.210 -11.434 12.187 1.00 94.81 190 GLU A N 1
ATOM 1447 C CA . GLU A 1 190 ? -18.254 -12.614 11.303 1.00 94.81 190 GLU A CA 1
ATOM 1448 C C . GLU A 1 190 ? -17.607 -12.357 9.931 1.00 94.81 190 GLU A C 1
ATOM 1450 O O . GLU A 1 190 ? -17.271 -13.298 9.220 1.00 94.81 190 GLU A O 1
ATOM 1455 N N . VAL A 1 191 ? -17.463 -11.086 9.538 1.00 96.56 191 VAL A N 1
ATOM 1456 C CA . VAL A 1 191 ? -16.953 -10.664 8.217 1.00 96.56 191 VAL A CA 1
ATOM 1457 C C . VAL A 1 191 ? -15.817 -9.641 8.306 1.00 96.56 191 VAL A C 1
ATOM 1459 O O . VAL A 1 191 ? -15.302 -9.191 7.282 1.00 96.56 191 VAL A O 1
ATOM 1462 N N . THR A 1 192 ? -15.433 -9.258 9.522 1.00 97.12 192 THR A N 1
ATOM 1463 C CA . THR A 1 192 ? -14.260 -8.448 9.857 1.00 97.12 192 THR A CA 1
ATOM 1464 C C . THR A 1 192 ? -13.503 -9.127 10.989 1.00 97.12 192 THR A C 1
ATOM 1466 O O . THR A 1 192 ? -14.090 -9.890 11.751 1.00 97.12 192 THR A O 1
ATOM 1469 N N . PHE A 1 193 ? -12.203 -8.875 11.108 1.00 96.56 193 PHE A N 1
ATOM 1470 C CA . PHE A 1 193 ? -11.366 -9.604 12.058 1.00 96.56 193 PHE A CA 1
ATOM 1471 C C . PHE A 1 193 ? -10.220 -8.753 12.604 1.00 96.56 193 PHE A C 1
ATOM 1473 O O . PHE A 1 193 ? -9.821 -7.746 12.018 1.00 96.56 193 PHE A O 1
ATOM 1480 N N . ASN A 1 194 ? -9.649 -9.196 13.730 1.00 94.81 194 ASN A N 1
ATOM 1481 C CA . ASN A 1 194 ? -8.564 -8.512 14.443 1.00 94.81 194 ASN A CA 1
ATOM 1482 C C . ASN A 1 194 ? -8.896 -7.058 14.837 1.00 94.81 194 ASN A C 1
ATOM 1484 O O . ASN A 1 194 ? -8.001 -6.213 14.888 1.00 94.81 194 ASN A O 1
ATOM 1488 N N . ASN A 1 195 ? -10.164 -6.753 15.139 1.00 95.62 195 ASN A N 1
ATOM 1489 C CA . ASN A 1 195 ? -10.569 -5.398 15.524 1.00 95.62 195 ASN A CA 1
ATOM 1490 C C . ASN A 1 195 ? -10.384 -5.131 17.023 1.00 95.62 195 ASN A C 1
ATOM 1492 O O . ASN A 1 195 ? -9.933 -4.050 17.423 1.00 95.62 195 ASN A O 1
ATOM 1496 N N . VAL A 1 196 ? -10.738 -6.116 17.851 1.00 95.12 196 VAL A N 1
ATOM 1497 C CA . VAL A 1 196 ? -10.698 -6.061 19.314 1.00 95.12 196 VAL A CA 1
ATOM 1498 C C . VAL A 1 196 ? -10.077 -7.351 19.842 1.00 95.12 196 VAL A C 1
ATOM 1500 O O . VAL A 1 196 ? -10.344 -8.442 19.350 1.00 95.12 196 VAL A O 1
ATOM 1503 N N . ASP A 1 197 ? -9.222 -7.220 20.847 1.00 93.50 197 ASP A N 1
ATOM 1504 C CA . ASP A 1 197 ? -8.671 -8.347 21.587 1.00 93.50 197 ASP A CA 1
ATOM 1505 C C . ASP A 1 197 ? -9.749 -8.927 22.515 1.00 93.50 197 ASP A C 1
ATOM 1507 O O . ASP A 1 197 ? -10.252 -8.231 23.402 1.00 93.50 197 ASP A O 1
ATOM 1511 N N . THR A 1 198 ? -10.115 -10.192 22.309 1.00 88.19 198 THR A N 1
ATOM 1512 C CA . THR A 1 198 ? -11.215 -10.848 23.034 1.00 88.19 198 THR A CA 1
ATOM 1513 C C . THR A 1 198 ? -10.928 -11.066 24.519 1.00 88.19 198 THR A C 1
ATOM 1515 O O . THR A 1 198 ? -11.866 -11.197 25.302 1.00 88.19 198 THR A O 1
ATOM 1518 N N . GLU A 1 199 ? -9.658 -11.112 24.929 1.00 90.81 199 GLU A N 1
ATOM 1519 C CA . GLU A 1 199 ? -9.269 -11.349 26.324 1.00 90.81 199 GLU A CA 1
ATOM 1520 C C . GLU A 1 199 ? -9.214 -10.046 27.123 1.00 90.81 199 GLU A C 1
ATOM 1522 O O . GLU A 1 199 ? -9.653 -9.978 28.271 1.00 90.81 199 GLU A O 1
ATOM 1527 N N . THR A 1 200 ? -8.666 -8.995 26.515 1.00 92.38 200 THR A N 1
ATOM 1528 C CA . THR A 1 200 ? -8.392 -7.717 27.186 1.00 92.38 200 THR A CA 1
ATOM 1529 C C . THR A 1 200 ? -9.414 -6.629 26.861 1.00 92.38 200 THR A C 1
ATOM 1531 O O . THR A 1 200 ? -9.422 -5.584 27.512 1.00 92.38 200 THR A O 1
ATOM 1534 N N . GLY A 1 201 ? -10.264 -6.837 25.849 1.00 90.88 201 GLY A N 1
ATOM 1535 C CA . GLY A 1 201 ? -11.206 -5.839 25.333 1.00 90.88 201 GLY A CA 1
ATO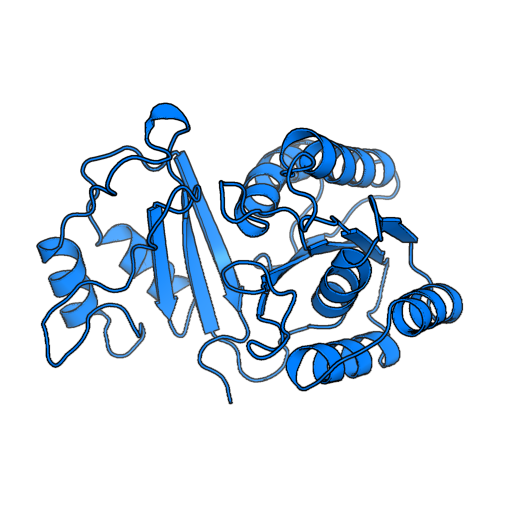M 1536 C C . GLY A 1 201 ? -10.522 -4.650 24.652 1.00 90.88 201 GLY A C 1
ATOM 1537 O O . GLY A 1 201 ? -11.142 -3.601 24.450 1.00 90.88 201 GLY A O 1
ATOM 1538 N N . ARG A 1 202 ? -9.227 -4.778 24.347 1.00 93.25 202 ARG A N 1
ATOM 1539 C CA . ARG A 1 202 ? -8.406 -3.705 23.798 1.00 93.25 202 ARG A CA 1
ATOM 1540 C C . ARG A 1 202 ? -8.656 -3.548 22.301 1.00 93.25 202 ARG A C 1
ATOM 1542 O O . ARG A 1 202 ? -8.575 -4.512 21.550 1.00 93.25 202 ARG A O 1
ATOM 1549 N N . VAL A 1 203 ? -8.841 -2.309 21.854 1.00 95.00 203 VAL A N 1
ATOM 1550 C CA . VAL A 1 203 ? -8.927 -1.972 20.427 1.00 95.00 203 VAL A CA 1
ATOM 1551 C C . VAL A 1 203 ? -7.580 -2.189 19.721 1.00 95.00 203 VAL A C 1
ATOM 1553 O O . VAL A 1 203 ? -6.533 -1.720 20.189 1.00 95.00 203 VAL A O 1
ATOM 1556 N N . LEU A 1 204 ? -7.619 -2.887 18.582 1.00 94.94 204 LEU A N 1
ATOM 1557 C CA . LEU A 1 204 ? -6.456 -3.296 17.785 1.00 94.94 204 LEU A CA 1
ATOM 1558 C C . LEU A 1 204 ? -6.325 -2.545 16.451 1.00 94.94 204 LEU A C 1
ATOM 1560 O O . LEU A 1 204 ? -5.224 -2.478 15.910 1.00 94.94 204 LEU A O 1
ATOM 1564 N N . ILE A 1 205 ? -7.403 -1.922 15.961 1.00 95.00 205 ILE A N 1
ATOM 1565 C CA . ILE A 1 205 ? -7.447 -1.276 14.633 1.00 95.00 205 ILE A CA 1
ATOM 1566 C C . ILE A 1 205 ? -6.527 -0.053 14.493 1.00 95.00 205 ILE A C 1
ATOM 1568 O O . ILE A 1 205 ? -6.205 0.367 13.386 1.00 95.00 205 ILE A O 1
ATOM 1572 N N . ALA A 1 206 ? -6.114 0.559 15.604 1.00 93.88 206 ALA A N 1
ATOM 1573 C CA . ALA A 1 206 ? -5.320 1.784 15.605 1.00 93.88 206 ALA A CA 1
ATOM 1574 C C . ALA A 1 206 ? -3.822 1.471 15.805 1.00 93.88 206 ALA A C 1
ATOM 1576 O O . ALA A 1 206 ? -3.444 0.961 16.870 1.00 93.88 206 ALA A O 1
ATOM 1577 N N . PRO A 1 207 ? -2.939 1.808 14.842 1.00 90.19 207 PRO A N 1
ATOM 1578 C CA . PRO A 1 207 ? -1.512 1.569 14.993 1.00 90.19 207 PRO A CA 1
ATOM 1579 C C . PRO A 1 207 ? -0.891 2.455 16.081 1.00 90.19 207 PRO A C 1
ATOM 1581 O O . PRO A 1 207 ? -1.457 3.440 16.564 1.00 90.19 207 PRO A O 1
ATOM 1584 N N . ARG A 1 208 ? 0.323 2.093 16.497 1.00 85.88 208 ARG A N 1
ATOM 1585 C CA . ARG A 1 208 ? 1.123 2.875 17.446 1.00 85.88 208 ARG A CA 1
ATOM 1586 C C . ARG A 1 208 ? 2.226 3.614 16.701 1.00 85.88 208 ARG A C 1
ATOM 1588 O O . ARG A 1 208 ? 2.838 3.051 15.801 1.00 85.88 208 ARG A O 1
ATOM 1595 N N . GLY A 1 209 ? 2.557 4.813 17.175 1.00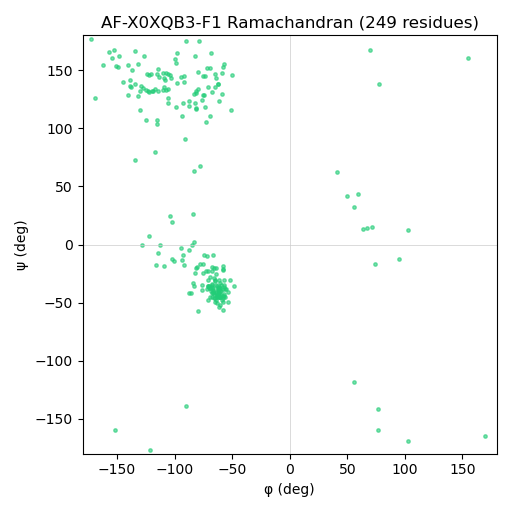 86.38 209 GLY A N 1
ATOM 1596 C CA . GLY A 1 209 ? 3.663 5.615 16.652 1.00 86.38 209 GLY A CA 1
ATOM 1597 C C . GLY A 1 209 ? 3.216 6.764 15.743 1.00 86.38 209 GLY A C 1
ATOM 1598 O O . GLY A 1 209 ? 2.027 7.091 15.730 1.00 86.38 209 GLY A O 1
ATOM 1599 N N . PRO A 1 210 ? 4.173 7.396 15.044 1.00 88.94 210 PRO A N 1
ATOM 1600 C CA . PRO A 1 210 ? 3.969 8.660 14.334 1.00 88.94 210 PRO A CA 1
ATOM 1601 C C . PRO A 1 210 ? 3.389 8.518 12.921 1.00 88.94 210 PRO A C 1
ATOM 1603 O O . PRO A 1 210 ? 3.172 9.534 12.267 1.00 88.94 210 PRO A O 1
ATOM 1606 N N . ASP A 1 211 ? 3.141 7.289 12.463 1.00 88.69 211 ASP A N 1
ATOM 1607 C CA . ASP A 1 211 ? 2.659 7.001 11.112 1.00 88.69 211 ASP A CA 1
ATOM 1608 C C . ASP A 1 211 ? 1.330 7.732 10.786 1.00 88.69 211 ASP A C 1
ATOM 1610 O O . ASP A 1 211 ? 0.563 8.089 11.693 1.00 88.69 211 ASP A O 1
ATOM 1614 N N . PRO A 1 212 ? 1.035 7.975 9.496 1.00 94.38 212 PRO A N 1
ATOM 1615 C CA . PRO A 1 212 ? -0.143 8.727 9.077 1.00 94.38 212 PRO A CA 1
ATOM 1616 C C . PRO A 1 212 ? -1.459 7.948 9.206 1.00 94.38 212 PRO A C 1
ATOM 1618 O O . PRO A 1 212 ? -2.514 8.552 9.031 1.00 94.38 212 PRO A O 1
ATOM 1621 N N . VAL A 1 213 ? -1.450 6.643 9.493 1.00 96.06 213 VAL A N 1
ATOM 1622 C CA . VAL A 1 213 ? -2.677 5.835 9.557 1.00 96.06 213 VAL A CA 1
ATOM 1623 C C . VAL A 1 213 ? -3.434 6.164 10.841 1.00 96.06 213 VAL A C 1
ATOM 1625 O O . VAL A 1 213 ? -2.873 6.135 11.936 1.00 96.06 213 VAL A O 1
ATOM 1628 N N . LEU A 1 214 ? -4.725 6.471 10.740 1.00 97.25 214 LEU A N 1
ATOM 1629 C CA . LEU A 1 214 ? -5.606 6.671 11.889 1.00 97.25 214 LEU A CA 1
ATOM 1630 C C . LEU A 1 214 ? -6.055 5.325 12.454 1.00 97.25 214 LEU A C 1
ATOM 1632 O O . LEU A 1 214 ? -5.785 5.019 13.614 1.00 97.25 214 LEU A O 1
ATOM 1636 N N . TYR A 1 215 ? -6.679 4.505 11.621 1.00 97.50 215 TYR A N 1
ATOM 1637 C CA . TYR A 1 215 ? -6.978 3.109 11.908 1.00 97.50 215 TYR A CA 1
ATOM 1638 C C . TYR A 1 215 ? -7.091 2.302 10.612 1.00 97.50 215 TYR A C 1
ATOM 1640 O O . TYR A 1 215 ? -7.313 2.867 9.537 1.00 97.50 215 TYR A O 1
ATOM 1648 N N . GLY A 1 216 ? -6.964 0.982 10.737 1.00 97.56 216 GLY A N 1
ATOM 1649 C CA . GLY A 1 216 ? -7.213 0.012 9.680 1.00 97.56 216 GLY A CA 1
ATOM 1650 C C . GLY A 1 216 ? -8.187 -1.073 10.130 1.00 97.56 216 GLY A C 1
ATOM 1651 O O . GLY A 1 216 ? -8.038 -1.589 11.234 1.00 97.56 216 GLY A O 1
ATOM 1652 N N . ILE A 1 217 ? -9.173 -1.415 9.301 1.00 98.25 217 ILE A N 1
ATOM 1653 C CA . ILE A 1 217 ? -10.121 -2.510 9.573 1.00 98.25 217 ILE A CA 1
ATOM 1654 C C . ILE A 1 217 ? -10.002 -3.548 8.467 1.00 98.25 217 ILE A C 1
ATOM 1656 O O . ILE A 1 217 ? -10.019 -3.193 7.286 1.00 98.25 217 ILE A O 1
ATOM 1660 N N . ARG A 1 218 ? -9.900 -4.820 8.855 1.00 97.94 218 ARG A N 1
ATOM 1661 C CA . ARG A 1 218 ? -9.752 -5.950 7.935 1.00 97.94 218 ARG A CA 1
ATOM 1662 C C . ARG A 1 218 ? -11.032 -6.756 7.856 1.00 97.94 218 ARG A C 1
ATOM 1664 O O . ARG A 1 218 ? -11.744 -6.871 8.851 1.00 97.94 218 ARG A O 1
ATOM 1671 N N . GLY A 1 219 ? -11.309 -7.324 6.693 1.00 97.69 219 GLY A N 1
ATOM 1672 C CA . GLY A 1 219 ? -12.469 -8.179 6.505 1.00 97.69 219 GLY A CA 1
ATOM 1673 C C . GLY A 1 219 ? -12.516 -8.866 5.153 1.00 97.69 219 GLY A C 1
ATOM 1674 O O . GLY A 1 219 ? -11.682 -8.633 4.283 1.00 97.69 219 GLY A O 1
ATOM 1675 N N . GLU A 1 220 ? -13.535 -9.697 4.985 1.00 97.12 220 GLU A N 1
ATOM 1676 C CA . GLU A 1 220 ? -13.658 -10.633 3.862 1.00 97.12 220 GLU A CA 1
ATOM 1677 C C . GLU A 1 220 ? -14.051 -9.956 2.545 1.00 97.12 220 GLU A C 1
ATOM 1679 O O . GLU A 1 220 ? -13.802 -10.473 1.461 1.00 97.12 220 GLU A O 1
ATOM 1684 N N . THR A 1 221 ? -14.702 -8.789 2.606 1.00 97.50 221 THR A N 1
ATOM 1685 C CA . THR A 1 221 ? -15.221 -8.115 1.405 1.00 97.50 221 THR A CA 1
ATOM 1686 C C . THR A 1 221 ? -15.040 -6.598 1.462 1.00 97.50 221 THR A C 1
ATOM 1688 O O . THR A 1 221 ? -15.066 -6.022 2.557 1.00 97.50 221 THR A O 1
ATOM 1691 N N . PRO A 1 222 ? -14.973 -5.906 0.303 1.00 97.69 222 PRO A N 1
ATOM 1692 C CA . PRO A 1 222 ? -14.923 -4.443 0.257 1.00 97.69 222 PRO A CA 1
ATOM 1693 C C . PRO A 1 222 ? -16.134 -3.801 0.940 1.00 97.69 222 PRO A C 1
ATOM 1695 O O . PRO A 1 222 ? -16.014 -2.791 1.629 1.00 97.69 222 PRO A O 1
ATOM 1698 N N . ALA A 1 223 ? -17.314 -4.407 0.773 1.00 98.31 223 ALA A N 1
ATOM 1699 C CA . ALA A 1 223 ? -18.552 -3.926 1.372 1.00 98.31 223 ALA A CA 1
ATOM 1700 C C . ALA A 1 223 ? -18.530 -4.043 2.904 1.00 98.31 223 ALA A C 1
ATOM 1702 O O . ALA A 1 223 ? -18.976 -3.119 3.586 1.00 98.31 223 ALA A O 1
ATOM 1703 N N . ALA A 1 224 ? -17.985 -5.140 3.444 1.00 98.06 224 ALA A N 1
ATOM 1704 C CA . ALA A 1 224 ? -17.843 -5.332 4.885 1.00 98.06 224 ALA A CA 1
ATOM 1705 C C . ALA A 1 224 ? -16.914 -4.277 5.497 1.00 98.06 224 ALA A C 1
ATOM 1707 O O . ALA A 1 224 ? -17.314 -3.590 6.437 1.00 98.06 224 ALA A O 1
ATOM 1708 N N . VAL A 1 225 ? -15.722 -4.074 4.923 1.00 98.44 225 VAL A N 1
ATOM 1709 C CA . VAL A 1 225 ? -14.776 -3.074 5.446 1.00 98.44 225 VAL A CA 1
ATOM 1710 C C . VAL A 1 225 ? -15.284 -1.641 5.263 1.00 98.44 225 VAL A C 1
ATOM 1712 O O . VAL A 1 225 ? -15.090 -0.810 6.146 1.00 98.44 225 VAL A O 1
ATOM 1715 N N . HIS A 1 226 ? -16.020 -1.344 4.187 1.00 98.50 226 HIS A N 1
ATOM 1716 C CA . HIS A 1 226 ? -16.671 -0.042 4.009 1.00 98.50 226 HIS A CA 1
ATOM 1717 C C . HIS A 1 226 ? -17.786 0.204 5.040 1.00 98.50 226 HIS A C 1
ATOM 1719 O O . HIS A 1 226 ? -17.912 1.302 5.593 1.00 98.50 226 HIS A O 1
ATOM 1725 N N . LYS A 1 227 ? -18.604 -0.818 5.328 1.00 98.25 227 LYS A N 1
ATOM 1726 C CA . LYS A 1 227 ? -19.626 -0.737 6.378 1.00 98.25 227 LYS A CA 1
ATOM 1727 C C . LYS A 1 227 ? -18.971 -0.526 7.743 1.00 98.25 227 LYS A C 1
ATOM 1729 O O . LYS A 1 227 ? -19.395 0.359 8.478 1.00 98.25 227 LYS A O 1
ATOM 1734 N N . ALA A 1 228 ? -17.897 -1.255 8.037 1.00 98.06 228 ALA A N 1
ATOM 1735 C CA . ALA A 1 228 ? -17.137 -1.099 9.271 1.00 98.06 228 ALA A CA 1
ATOM 1736 C C . ALA A 1 228 ? -16.550 0.313 9.426 1.00 98.06 228 ALA A C 1
ATOM 1738 O O . ALA A 1 228 ? -16.720 0.937 10.474 1.00 98.06 228 ALA A O 1
ATOM 1739 N N . PHE A 1 229 ? -15.952 0.856 8.360 1.00 97.81 229 PHE A N 1
ATOM 1740 C CA . PHE A 1 229 ? -15.504 2.251 8.293 1.00 97.81 229 PHE A CA 1
ATOM 1741 C C . PHE A 1 229 ? -16.631 3.241 8.631 1.00 97.81 229 PHE A C 1
ATOM 1743 O O . PHE A 1 229 ? -16.415 4.187 9.382 1.00 97.81 229 PHE A O 1
ATOM 1750 N N . SER A 1 230 ? -17.848 2.991 8.140 1.00 97.50 230 SER A N 1
ATOM 1751 C CA . SER A 1 230 ? -19.013 3.851 8.394 1.00 97.50 230 SER A CA 1
ATOM 1752 C C . SER A 1 230 ? -19.535 3.772 9.839 1.00 97.50 230 SER A C 1
ATOM 1754 O O . SER A 1 230 ? -20.200 4.702 10.297 1.00 97.50 230 SER A O 1
ATOM 1756 N N . CYS A 1 231 ? -19.255 2.682 10.562 1.00 97.06 231 CYS A N 1
ATOM 1757 C CA . CYS A 1 231 ? -19.671 2.496 11.957 1.00 97.06 231 CYS A CA 1
ATOM 1758 C C . CYS A 1 231 ? -18.707 3.145 12.963 1.00 97.06 231 CYS A C 1
ATOM 1760 O O . CYS A 1 231 ? -19.141 3.610 14.022 1.00 97.06 231 CYS A O 1
ATOM 1762 N N . VAL A 1 232 ? -17.404 3.169 12.660 1.00 97.81 232 VAL A N 1
ATOM 1763 C CA . VAL A 1 232 ? -16.376 3.677 13.579 1.00 97.81 232 VAL A CA 1
ATOM 1764 C C . VAL A 1 232 ? -16.395 5.203 13.635 1.00 97.81 232 VAL A C 1
ATOM 1766 O O . VAL A 1 232 ? -16.300 5.894 12.623 1.00 97.81 232 VAL A O 1
ATOM 1769 N N . LYS A 1 233 ? -16.455 5.746 14.852 1.00 97.94 233 LYS A N 1
ATOM 1770 C CA . LYS A 1 233 ? -16.425 7.188 15.106 1.00 97.94 233 LYS A CA 1
ATOM 1771 C C . LYS A 1 233 ? -15.019 7.641 15.477 1.00 97.94 233 LYS A C 1
ATOM 1773 O O . LYS A 1 233 ? -14.321 7.009 16.272 1.00 97.94 233 LYS A O 1
ATOM 1778 N N . THR A 1 234 ? -14.616 8.788 14.943 1.00 97.25 234 THR A N 1
ATOM 1779 C CA . THR A 1 234 ? -13.343 9.435 15.272 1.00 97.25 234 THR A CA 1
ATOM 1780 C C . THR A 1 234 ? -13.587 10.769 15.970 1.00 97.25 234 THR A C 1
ATOM 1782 O O . THR A 1 234 ? -14.549 11.479 15.690 1.00 97.25 234 THR A O 1
ATOM 1785 N N . MET A 1 235 ? -12.695 11.127 16.892 1.00 96.81 235 MET A N 1
ATOM 1786 C CA . MET A 1 235 ? -12.655 12.442 17.554 1.00 96.81 235 MET A CA 1
ATOM 1787 C C . MET A 1 235 ? -11.522 13.308 16.972 1.00 96.81 235 MET A C 1
ATOM 1789 O O . MET A 1 235 ? -10.955 14.188 17.626 1.00 96.81 235 MET A O 1
ATOM 1793 N N . GLU A 1 236 ? -11.138 13.002 15.737 1.00 96.94 236 GLU A N 1
ATOM 1794 C CA . GLU A 1 236 ? -10.210 13.751 14.905 1.00 96.94 236 GLU A CA 1
ATOM 1795 C C . GLU A 1 236 ? -10.558 13.537 13.425 1.00 96.94 236 GLU A C 1
ATOM 1797 O O . GLU A 1 236 ? -11.170 12.515 13.093 1.00 96.94 236 GLU A O 1
ATOM 1802 N N . PRO A 1 237 ? -10.225 14.495 12.543 1.00 97.06 237 PRO A N 1
ATOM 1803 C CA . PRO A 1 237 ? -10.570 14.398 11.133 1.00 97.06 237 PRO A CA 1
ATOM 1804 C C . PRO A 1 237 ? -9.856 13.227 10.453 1.00 97.06 237 PRO A C 1
ATOM 1806 O O . PRO A 1 237 ? -8.650 13.027 10.621 1.00 97.06 237 PRO A O 1
ATOM 1809 N N . VAL A 1 238 ? -10.617 12.492 9.644 1.00 97.81 238 VAL A N 1
ATOM 1810 C CA . VAL A 1 238 ? -10.082 11.580 8.631 1.00 97.81 238 VAL A CA 1
ATOM 1811 C C . VAL A 1 238 ? -9.725 12.433 7.418 1.00 97.81 238 VAL A C 1
ATOM 1813 O O . VAL A 1 238 ? -10.600 13.066 6.838 1.00 97.81 238 VAL A O 1
ATOM 1816 N N . GLU A 1 239 ? -8.445 12.479 7.059 1.00 97.62 239 GLU A N 1
ATOM 1817 C CA . GLU A 1 239 ? -7.961 13.223 5.891 1.00 97.62 239 GLU A CA 1
ATOM 1818 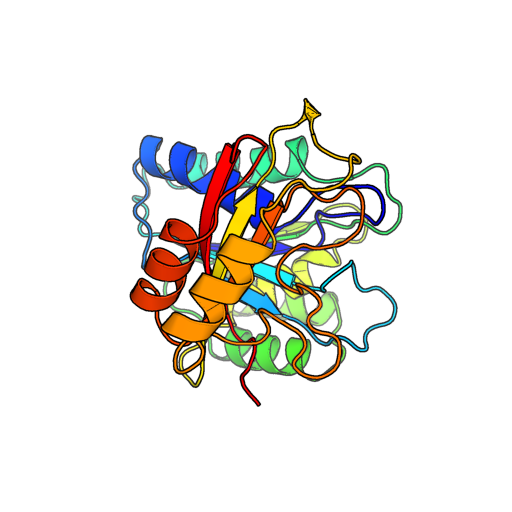C C . GLU A 1 239 ? -8.385 12.534 4.592 1.00 97.62 239 GLU A C 1
ATOM 1820 O O . GLU A 1 239 ? -8.901 13.168 3.679 1.00 97.62 239 GLU A O 1
ATOM 1825 N N . ARG A 1 240 ? -8.163 11.220 4.526 1.00 97.44 240 ARG A N 1
ATOM 1826 C CA . ARG A 1 240 ? -8.478 10.360 3.383 1.00 97.44 240 ARG A CA 1
ATOM 1827 C C . ARG A 1 240 ? -8.622 8.915 3.847 1.00 97.44 240 ARG A C 1
ATOM 1829 O O . ARG A 1 240 ? -8.205 8.570 4.958 1.00 97.44 240 ARG A O 1
ATOM 1836 N N . TRP A 1 241 ? -9.182 8.063 3.000 1.00 98.25 241 TRP A N 1
ATOM 1837 C CA . TRP A 1 241 ? -9.287 6.629 3.248 1.00 98.25 241 TRP A CA 1
ATOM 1838 C C . TRP A 1 241 ? -9.237 5.852 1.936 1.00 98.25 241 TRP A C 1
ATOM 1840 O O . TRP A 1 241 ? -9.601 6.377 0.888 1.00 98.25 241 TRP A O 1
ATOM 1850 N N . VAL A 1 242 ? -8.767 4.608 1.999 1.00 98.44 242 VAL A N 1
ATOM 1851 C CA . VAL A 1 242 ? -8.660 3.712 0.841 1.00 98.44 242 VAL A CA 1
ATOM 1852 C C . VAL A 1 242 ? -8.942 2.283 1.287 1.00 98.44 242 VAL A C 1
ATOM 1854 O O . VAL A 1 242 ? -8.492 1.866 2.352 1.00 98.44 242 VAL A O 1
ATOM 1857 N N . ILE A 1 243 ? -9.674 1.530 0.466 1.00 98.62 243 ILE A N 1
ATOM 1858 C CA . ILE A 1 243 ? -9.818 0.079 0.618 1.00 98.62 243 ILE A CA 1
ATOM 1859 C C . ILE A 1 243 ? -8.754 -0.594 -0.239 1.00 98.62 243 ILE A C 1
ATOM 1861 O O . ILE A 1 243 ? -8.727 -0.391 -1.454 1.00 98.62 243 ILE A O 1
ATOM 1865 N N . PHE A 1 244 ? -7.917 -1.402 0.401 1.00 98.44 244 PHE A N 1
ATOM 1866 C CA . PHE A 1 244 ? -6.912 -2.229 -0.247 1.00 98.44 244 PHE A CA 1
ATOM 1867 C C . PHE A 1 244 ? -7.374 -3.680 -0.308 1.00 98.44 244 PHE A C 1
ATOM 1869 O O . PHE A 1 244 ? -7.963 -4.183 0.648 1.00 98.44 244 PHE A O 1
ATOM 1876 N N . LYS A 1 245 ? -7.053 -4.368 -1.402 1.00 98.00 245 LYS A N 1
ATOM 1877 C CA . LYS A 1 245 ? -7.036 -5.834 -1.458 1.00 98.00 245 LYS A CA 1
ATOM 1878 C C . LYS A 1 245 ? -5.709 -6.324 -0.869 1.00 98.00 245 LYS A C 1
ATOM 1880 O O . LYS A 1 245 ? -4.670 -5.780 -1.242 1.00 98.00 245 LYS A O 1
ATOM 1885 N N . SER A 1 246 ? -5.723 -7.278 0.061 1.00 96.50 246 SER A N 1
ATOM 1886 C CA . SER A 1 246 ? -4.519 -7.702 0.789 1.00 96.50 246 SER A CA 1
ATOM 1887 C C . SER A 1 246 ? -4.398 -9.221 0.958 1.00 96.50 246 SER A C 1
ATOM 1889 O O . SER A 1 246 ? -5.391 -9.923 1.109 1.00 96.50 246 SER A O 1
ATOM 1891 N N . ASN A 1 247 ? -3.159 -9.717 1.025 1.00 94.75 247 ASN A N 1
ATOM 1892 C CA . ASN A 1 247 ? -2.805 -11.095 1.401 1.00 94.75 247 ASN A CA 1
ATOM 1893 C C . ASN A 1 247 ? -2.718 -11.287 2.931 1.00 94.75 247 ASN A C 1
ATOM 1895 O O . ASN A 1 247 ? -1.916 -12.066 3.437 1.00 94.75 247 ASN A O 1
ATOM 1899 N N . GLN A 1 248 ? -3.443 -10.479 3.701 1.00 91.62 248 GLN A N 1
ATOM 1900 C CA . GLN A 1 248 ? -3.463 -10.584 5.158 1.00 91.62 248 GLN A CA 1
ATOM 1901 C C . GLN A 1 248 ? -4.592 -11.498 5.600 1.00 91.62 248 GLN A C 1
ATOM 1903 O O . GLN A 1 248 ? -5.668 -11.456 5.022 1.00 91.62 248 GLN A O 1
ATOM 1908 N N . GLY A 1 249 ? -4.380 -12.267 6.668 1.00 86.25 249 GLY A N 1
ATOM 1909 C CA . GLY A 1 249 ? -5.392 -13.227 7.122 1.00 86.25 249 GLY A CA 1
ATOM 1910 C C . GLY A 1 249 ? -5.542 -14.434 6.193 1.00 86.25 249 GLY A C 1
ATOM 1911 O O . GLY A 1 249 ? -6.522 -15.153 6.317 1.00 86.25 249 GLY A O 1
ATOM 1912 N N . THR A 1 250 ? -4.572 -14.640 5.302 1.00 81.88 250 THR A N 1
ATOM 1913 C CA . THR A 1 250 ? -4.467 -15.783 4.393 1.00 81.88 250 THR A CA 1
ATOM 1914 C C . THR A 1 250 ? -3.241 -16.611 4.791 1.00 81.88 250 THR A C 1
ATOM 1916 O O . THR A 1 250 ? -2.237 -16.020 5.209 1.00 81.88 250 THR A O 1
ATOM 1919 N N . ASP A 1 251 ? -3.317 -17.937 4.670 1.00 61.88 251 ASP A N 1
ATOM 1920 C CA . ASP A 1 251 ? -2.230 -18.879 5.010 1.00 61.88 251 ASP A CA 1
ATOM 1921 C C . ASP A 1 251 ? -1.147 -18.992 3.919 1.00 61.88 251 ASP A C 1
ATOM 1923 O O . ASP A 1 251 ? -1.501 -19.046 2.717 1.00 61.88 251 ASP A O 1
#

Secondary structure (DSSP, 8-state):
-EEEEE---BTTB--HHHHHHHHHHHHHHHT-EE-SS-EEEE--TT-TT--TT-EEEEEEEE--HHHHHHHHHHHHHHHHHHS-TTSTT---EEEEE-SSPPHHHHHHHHHHHHS---HHHHHHHHHHH--EEEE-TT-THHHHHHHHHH----SS-EEEEEEEE-GGGTTSPP-B-HHHHHHHHHHHTTTEESSB-TTT--B-SSPPSS-SEEEEEEESSHHHHHHHHHH--BSS-EEEEEEEEESTT--